Protein 2BP5 (pdb70)

Radius of gyration: 23.44 Å; Cα contacts (8 Å, |Δi|>4): 686; chains: 2; bounding box: 44×75×49 Å

Solvent-accessible surface area: 14351 Å² total; per-residue (Å²): 109,89,60,8,177,134,66,8,156,72,236,134,14,20,0,42,0,6,1,34,0,17,0,18,4,44,10,14,66,164,24,125,73,82,60,23,47,0,47,5,75,0,8,0,50,0,81,0,6,8,34,0,87,1,95,0,2,21,6,53,160,85,23,48,39,73,95,34,97,72,48,128,1,5,122,164,98,154,103,34,15,32,7,33,0,15,52,16,110,15,46,0,1,120,8,99,1,58,68,136,25,62,32,0,1,72,2,56,17,108,42,145,122,45,70,121,74,76,12,45,11,83,0,13,0,77,3,73,18,133,93,100,49,70,0,40,116,1,43,0,70,7,20,5,6,160,32,18,72,17,23,108,45,130,29,174,89,39,87,23,130,57,92,64,112,88,45,2,0,13,0,113,9,163,138,8,18,2,127,112,96,6,85,2,47,4,55,1,60,36,88,128,88,89,129,179,173,174,86,95,86,66,36,5,26,3,68,6,13,0,34,29,5,0,1,16,3,86,3,83,72,0,77,1,89,11,104,183,47,159,22,57,27,161,66,13,43,29,52,6,48,36,17,0,120,17,31,115,3,45,3,106,46,25,80,111,59,105,120,33,33,115,40

Foldseek 3Di:
DVQADFQADDPAWEKEKEKEKAKAFEAELVGDTPFIKIKIWIKMFTRHGGQKKKWWDKCVVVFPWPDKDADPFWDDKVYTIIGRDHHGMDIGMITMHGPPFAPQKDKHKDWDDDPQWKIKIKIKMAGADDQVWKKAWKKKKAAAFLQFPDKDKDWPAFDWDQDNVRRIIIGTHGMDGHGDMTMMIMMTTGDDDDPPDDGPGFWIWMKIKTWAGRSNMDTDDMFIDDPVDDDGRVSYHYYYTYIYIYDTGTYTD/DPDDDPDDDD

Structure (mmCIF, N/CA/C/O backbone):
data_2BP5
#
_entry.id   2BP5
#
_cell.length_a   124.997
_cell.length_b   124.997
_cell.length_c   74.661
_cell.angle_alpha   90.00
_cell.angle_beta   90.00
_cell.angle_gamma   120.00
#
_symmetry.space_group_name_H-M   'P 64'
#
loop_
_entity.id
_entity.type
_entity.pdbx_description
1 polymer 'CLATHRIN COAT ASSEMBLY PROTEIN AP50'
2 polymer 'P2X PURINOCEPTOR 4'
3 water water
#
loop_
_atom_site.group_PDB
_atom_site.id
_atom_site.type_symbol
_atom_site.label_atom_id
_atom_site.label_alt_id
_atom_site.label_comp_id
_atom_site.label_asym_id
_atom_site.label_entity_id
_atom_site.label_seq_id
_atom_site.pdbx_PDB_ins_code
_atom_site.Cartn_x
_atom_site.Cartn_y
_atom_site.Cartn_z
_atom_site.occupancy
_atom_site.B_iso_or_equiv
_atom_site.auth_seq_id
_atom_site.auth_comp_id
_atom_site.auth_asym_id
_atom_site.auth_atom_id
_atom_site.pdbx_PDB_model_num
ATOM 1 N N . ILE A 1 159 ? 48.041 -2.047 -25.422 1.00 96.33 159 ILE M N 1
ATOM 2 C CA . ILE A 1 159 ? 48.835 -1.495 -24.293 1.00 95.84 159 ILE M CA 1
ATOM 3 C C . ILE A 1 159 ? 50.264 -1.281 -24.777 1.00 95.98 159 ILE M C 1
ATOM 4 O O . ILE A 1 159 ? 51.056 -2.215 -24.843 1.00 96.36 159 ILE M O 1
ATOM 9 N N . GLY A 1 160 ? 50.571 -0.048 -25.157 1.00 95.54 160 GLY M N 1
ATOM 10 C CA . GLY A 1 160 ? 51.887 0.295 -25.652 1.00 95.05 160 GLY M CA 1
ATOM 11 C C . GLY A 1 160 ? 52.845 0.646 -24.539 1.00 94.86 160 GLY M C 1
ATOM 12 O O . GLY A 1 160 ? 54.032 0.811 -24.798 1.00 95.47 160 GLY M O 1
ATOM 13 N N . TRP A 1 161 ? 52.338 0.770 -23.306 1.00 94.42 161 TRP M N 1
ATOM 14 C CA . TRP A 1 161 ? 53.172 1.098 -22.122 1.00 93.84 161 TRP M CA 1
ATOM 15 C C . TRP A 1 161 ? 53.728 -0.152 -21.357 1.00 93.93 161 TRP M C 1
ATOM 16 O O . TRP A 1 161 ? 54.585 0.007 -20.499 1.00 94.45 161 TRP M O 1
ATOM 27 N N . ARG A 1 162 ? 53.244 -1.367 -21.660 1.00 93.74 162 ARG M N 1
ATOM 28 C CA . ARG A 1 162 ? 53.692 -2.599 -20.995 1.00 93.58 162 ARG M CA 1
ATOM 29 C C . ARG A 1 162 ? 53.656 -3.803 -21.918 1.00 93.73 162 ARG M C 1
ATOM 30 O O . ARG A 1 162 ? 52.580 -4.204 -22.370 1.00 92.86 162 ARG M O 1
ATOM 38 N N . ARG A 1 163 ? 54.813 -4.438 -22.115 1.00 94.00 163 ARG M N 1
ATOM 39 C CA . ARG A 1 163 ? 54.898 -5.621 -22.981 1.00 93.99 163 ARG M CA 1
ATOM 40 C C . ARG A 1 163 ? 54.247 -6.864 -22.346 1.00 93.52 163 ARG M C 1
ATOM 41 O O . ARG A 1 163 ? 53.597 -6.760 -21.312 1.00 92.76 163 ARG M O 1
ATOM 49 N N . GLU A 1 164 ? 54.398 -8.043 -22.952 1.00 93.52 164 GLU M N 1
ATOM 50 C CA . GLU A 1 164 ? 53.547 -9.182 -22.533 1.00 93.35 164 GLU M CA 1
ATOM 51 C C . GLU A 1 164 ? 54.202 -10.421 -21.840 1.00 91.99 164 GLU M C 1
ATOM 52 O O . GLU A 1 164 ? 53.511 -11.179 -21.143 1.00 90.59 164 GLU M O 1
ATOM 58 N N . GLY A 1 165 ? 55.514 -10.592 -21.958 1.00 91.25 165 GLY M N 1
ATOM 59 C CA . GLY A 1 165 ? 56.178 -11.779 -21.357 1.00 91.38 165 GLY M CA 1
ATOM 60 C C . GLY A 1 165 ? 56.831 -11.671 -19.977 1.00 90.47 165 GLY M C 1
ATOM 61 O O . GLY A 1 165 ? 57.871 -12.292 -19.695 1.00 90.74 165 GLY M O 1
ATOM 62 N N . ILE A 1 166 ? 56.212 -10.904 -19.098 1.00 89.29 166 ILE M N 1
ATOM 63 C CA . ILE A 1 166 ? 56.911 -10.420 -17.934 1.00 87.65 166 ILE M CA 1
ATOM 64 C C . ILE A 1 166 ? 56.640 -11.346 -16.788 1.00 86.42 166 ILE M C 1
ATOM 65 O O . ILE A 1 166 ? 55.469 -11.614 -16.448 1.00 85.23 166 ILE M O 1
ATOM 70 N N . LYS A 1 167 ? 57.738 -11.815 -16.185 1.00 84.93 167 LYS M N 1
ATOM 71 C CA . LYS A 1 167 ? 57.658 -12.781 -15.086 1.00 84.20 167 LYS M CA 1
ATOM 72 C C . LYS A 1 167 ? 58.710 -12.553 -14.008 1.00 82.34 167 LYS M C 1
ATOM 73 O O . LYS A 1 167 ? 59.856 -12.239 -14.313 1.00 81.33 167 LYS M O 1
ATOM 79 N N . TYR A 1 168 ? 58.270 -12.686 -12.749 1.00 81.10 168 TYR M N 1
ATOM 80 C CA . TYR A 1 168 ? 59.080 -12.439 -11.547 1.00 80.44 168 TYR M CA 1
ATOM 81 C C . TYR A 1 168 ? 58.705 -13.489 -10.515 1.00 79.93 168 TYR M C 1
ATOM 82 O O . TYR A 1 168 ? 57.528 -13.721 -10.240 1.00 79.13 168 TYR M O 1
ATOM 91 N N . ARG A 1 169 ? 59.732 -14.074 -9.919 1.00 81.18 169 ARG M N 1
ATOM 92 C CA . ARG A 1 169 ? 59.624 -15.030 -8.798 1.00 80.89 169 ARG M CA 1
ATOM 93 C C . ARG A 1 169 ? 58.954 -14.367 -7.593 1.00 80.11 169 ARG M C 1
ATOM 94 O O . ARG A 1 169 ? 58.124 -14.956 -6.904 1.00 79.65 169 ARG M O 1
ATOM 102 N N . ARG A 1 170 ? 59.344 -13.116 -7.374 1.00 79.26 170 ARG M N 1
ATOM 103 C CA . ARG A 1 170 ? 58.942 -12.298 -6.240 1.00 78.41 170 ARG M CA 1
ATOM 104 C C . ARG A 1 170 ? 58.049 -11.209 -6.818 1.00 77.19 170 ARG M C 1
ATOM 105 O O . ARG A 1 170 ? 58.558 -10.287 -7.478 1.00 77.54 170 ARG M O 1
ATOM 113 N N . ASN A 1 171 ? 56.739 -11.305 -6.629 1.00 75.39 171 ASN M N 1
ATOM 114 C CA . ASN A 1 171 ? 55.870 -10.239 -7.122 1.00 74.68 171 ASN M CA 1
ATOM 115 C C . ASN A 1 171 ? 55.705 -9.199 -6.064 1.00 73.14 171 ASN M C 1
ATOM 116 O O . ASN A 1 171 ? 55.123 -9.418 -5.009 1.00 72.74 171 ASN M O 1
ATOM 121 N N . GLU A 1 172 ? 56.270 -8.040 -6.346 1.00 72.34 172 GLU M N 1
ATOM 122 C CA . GLU A 1 172 ? 56.480 -7.033 -5.314 1.00 70.72 172 GLU M CA 1
ATOM 123 C C . GLU A 1 172 ? 56.202 -5.681 -5.918 1.00 69.97 172 GLU M C 1
ATOM 124 O O . GLU A 1 172 ? 56.563 -5.431 -7.101 1.00 70.14 172 GLU M O 1
ATOM 130 N N . LEU A 1 173 ? 55.570 -4.812 -5.131 1.00 68.52 173 LEU M N 1
ATOM 131 C CA . LEU A 1 173 ? 55.423 -3.409 -5.549 1.00 67.67 173 LEU M CA 1
ATOM 132 C C . LEU A 1 173 ? 55.762 -2.456 -4.444 1.00 65.65 173 LEU M C 1
ATOM 133 O O . LEU A 1 173 ? 55.651 -2.752 -3.229 1.00 64.78 173 LEU M O 1
ATOM 138 N N . PHE A 1 174 ? 56.180 -1.292 -4.897 1.00 64.64 174 PHE M N 1
ATOM 139 C CA . PHE A 1 174 ? 56.543 -0.179 -4.008 1.00 63.79 174 PHE M CA 1
ATOM 140 C C . PHE A 1 174 ? 55.746 1.074 -4.366 1.00 63.14 174 PHE M C 1
ATOM 141 O O . PHE A 1 174 ? 55.659 1.496 -5.540 1.00 62.07 174 PHE M O 1
ATOM 149 N N . LEU A 1 175 ? 55.148 1.659 -3.344 1.00 62.80 175 LEU M N 1
ATOM 150 C CA . LEU A 1 175 ? 54.456 2.933 -3.517 1.00 62.68 175 LEU M CA 1
ATOM 151 C C . LEU A 1 175 ? 55.101 4.027 -2.712 1.00 61.97 175 LEU M C 1
ATOM 152 O O . LEU A 1 175 ? 55.264 3.895 -1.483 1.00 61.61 175 LEU M O 1
ATOM 157 N N . ASP A 1 176 ? 55.390 5.120 -3.407 1.00 61.26 176 ASP M N 1
ATOM 158 C CA . ASP A 1 176 ? 55.826 6.353 -2.771 1.00 61.32 176 ASP M CA 1
ATOM 159 C C . ASP A 1 176 ? 54.764 7.454 -2.872 1.00 60.55 176 ASP M C 1
ATOM 160 O O . ASP A 1 176 ? 54.322 7.779 -3.962 1.00 60.20 176 ASP M O 1
ATOM 165 N N . VAL A 1 177 ? 54.404 8.047 -1.743 1.00 59.92 177 VAL M N 1
ATOM 166 C CA . VAL A 1 177 ? 53.545 9.224 -1.716 1.00 59.49 177 VAL M CA 1
ATOM 167 C C . VAL A 1 177 ? 54.425 10.404 -1.352 1.00 58.57 177 VAL M C 1
ATOM 168 O O . VAL A 1 177 ? 54.953 10.480 -0.260 1.00 57.48 177 VAL M O 1
ATOM 172 N N . LEU A 1 178 ? 54.581 11.314 -2.295 1.00 58.51 178 LEU M N 1
ATOM 173 C CA . LEU A 1 178 ? 55.519 12.394 -2.171 1.00 58.91 178 LEU M CA 1
ATOM 174 C C . LEU A 1 178 ? 54.735 13.679 -2.211 1.00 59.02 178 LEU M C 1
ATOM 175 O O . LEU A 1 178 ? 54.227 14.079 -3.261 1.00 59.28 178 LEU M O 1
ATOM 180 N N . GLU A 1 179 ? 54.675 14.347 -1.077 1.00 58.87 179 GLU M N 1
ATOM 181 C CA . GLU A 1 179 ? 53.932 15.563 -0.961 1.00 59.35 179 GLU M CA 1
ATOM 182 C C . GLU A 1 179 ? 54.856 16.657 -0.565 1.00 58.68 179 GLU M C 1
ATOM 183 O O . GLU A 1 179 ? 55.742 16.486 0.281 1.00 58.12 179 GLU M O 1
ATOM 189 N N . SER A 1 180 ? 54.622 17.805 -1.154 1.00 58.72 180 SER M N 1
ATOM 190 C CA . SER A 1 180 ? 55.292 18.982 -0.697 1.00 59.79 180 SER M CA 1
ATOM 191 C C . SER A 1 180 ? 54.211 19.909 -0.081 1.00 60.06 180 SER M C 1
ATOM 192 O O . SER A 1 180 ? 53.205 20.172 -0.734 1.00 60.34 180 SER M O 1
ATOM 195 N N . VAL A 1 181 ? 54.395 20.378 1.158 1.00 59.41 181 VAL M N 1
ATOM 196 C CA . VAL A 1 181 ? 53.361 21.183 1.817 1.00 59.62 181 VAL M CA 1
ATOM 197 C C . VAL A 1 181 ? 53.752 22.636 1.953 1.00 59.90 181 VAL M C 1
ATOM 198 O O . VAL A 1 181 ? 54.765 22.938 2.557 1.00 60.25 181 VAL M O 1
ATOM 202 N N . ASN A 1 182 ? 52.909 23.527 1.455 1.00 59.89 182 ASN M N 1
ATOM 203 C CA . ASN A 1 182 ? 53.174 24.948 1.442 1.00 60.43 182 ASN M CA 1
ATOM 204 C C . ASN A 1 182 ? 52.288 25.817 2.365 1.00 60.86 182 ASN M C 1
ATOM 205 O O . ASN A 1 182 ? 51.080 25.687 2.381 1.00 60.66 182 ASN M O 1
ATOM 210 N N . LEU A 1 183 ? 52.898 26.753 3.079 1.00 61.64 183 LEU M N 1
ATOM 211 C CA . LEU A 1 183 ? 52.236 27.556 4.087 1.00 62.20 183 LEU M CA 1
ATOM 212 C C . LEU A 1 183 ? 52.725 28.990 4.139 1.00 62.97 183 LEU M C 1
ATOM 213 O O . LEU A 1 183 ? 53.904 29.262 4.109 1.00 62.69 183 LEU M O 1
ATOM 218 N N . LEU A 1 184 ? 51.796 29.916 4.287 1.00 65.09 184 LEU M N 1
ATOM 219 C CA . LEU A 1 184 ? 52.114 31.285 4.620 1.00 66.24 184 LEU M CA 1
ATOM 220 C C . LEU A 1 184 ? 51.302 31.626 5.843 1.00 67.56 184 LEU M C 1
ATOM 221 O O . LEU A 1 184 ? 50.094 31.656 5.784 1.00 66.64 184 LEU M O 1
ATOM 226 N N . MET A 1 185 ? 51.969 31.878 6.953 1.00 70.56 185 MET M N 1
ATOM 227 C CA . MET A 1 185 ? 51.287 32.112 8.206 1.00 72.40 185 MET M CA 1
ATOM 228 C C . MET A 1 185 ? 51.474 33.563 8.687 1.00 74.41 185 MET M C 1
ATOM 229 O O . MET A 1 185 ? 52.571 34.090 8.638 1.00 74.61 185 MET M O 1
ATOM 234 N N . SER A 1 186 ? 50.397 34.202 9.152 1.00 77.16 186 SER M N 1
ATOM 235 C CA . SER A 1 186 ? 50.458 35.559 9.780 1.00 78.52 186 SER M CA 1
ATOM 236 C C . SER A 1 186 ? 51.199 35.519 11.121 1.00 79.77 186 SER M C 1
ATOM 237 O O . SER A 1 186 ? 51.336 34.452 11.754 1.00 78.70 186 SER M O 1
ATOM 240 N N . PRO A 1 187 ? 51.652 36.701 11.580 1.00 81.74 187 PRO M N 1
ATOM 241 C CA . PRO A 1 187 ? 52.409 36.787 12.853 1.00 83.03 187 PRO M CA 1
ATOM 242 C C . PRO A 1 187 ? 51.546 36.286 14.038 1.00 84.76 187 PRO M C 1
ATOM 243 O O . PRO A 1 187 ? 52.028 35.506 14.898 1.00 85.33 187 PRO M O 1
ATOM 247 N N . GLN A 1 188 ? 50.254 36.654 14.000 1.00 85.51 188 GLN M N 1
ATOM 248 C CA . GLN A 1 188 ? 49.269 36.228 15.016 1.00 86.04 188 GLN M CA 1
ATOM 249 C C . GLN A 1 188 ? 48.604 34.868 14.784 1.00 85.08 188 GLN M C 1
ATOM 250 O O . GLN A 1 188 ? 47.416 34.695 15.087 1.00 84.94 188 GLN M O 1
ATOM 256 N N . GLY A 1 189 ? 49.372 33.908 14.256 1.00 84.02 189 GLY M N 1
ATOM 257 C CA . GLY A 1 189 ? 48.865 32.560 13.889 1.00 82.36 189 GLY M CA 1
ATOM 258 C C . GLY A 1 189 ? 47.745 32.296 12.849 1.00 81.07 189 GLY M C 1
ATOM 259 O O . GLY A 1 189 ? 47.344 31.148 12.738 1.00 79.96 189 GLY M O 1
ATOM 260 N N . GLN A 1 190 ? 47.212 33.287 12.100 1.00 79.84 190 GLN M N 1
ATOM 261 C CA . GLN A 1 190 ? 46.220 32.965 11.023 1.00 78.57 190 GLN M CA 1
ATOM 262 C C . GLN A 1 190 ? 46.963 32.358 9.816 1.00 77.21 190 GLN M C 1
ATOM 263 O O . GLN A 1 190 ? 48.036 32.833 9.416 1.00 77.40 190 GLN M O 1
ATOM 269 N N . VAL A 1 191 ? 46.408 31.293 9.256 1.00 74.12 191 VAL M N 1
ATOM 270 C CA . VAL A 1 191 ? 46.955 30.705 8.064 1.00 72.15 191 VAL M CA 1
ATOM 271 C C . VAL A 1 191 ? 46.564 31.605 6.930 1.00 71.00 191 VAL M C 1
ATOM 272 O O . VAL A 1 191 ? 45.432 31.666 6.633 1.00 71.24 191 VAL M O 1
ATOM 276 N N . LEU A 1 192 ? 47.473 32.278 6.252 1.00 70.37 192 LEU M N 1
ATOM 277 C CA . LEU A 1 192 ? 47.076 33.122 5.111 1.00 69.55 192 LEU M CA 1
ATOM 278 C C . LEU A 1 192 ? 46.825 32.356 3.838 1.00 68.63 192 LEU M C 1
ATOM 279 O O . LEU A 1 192 ? 46.066 32.791 2.966 1.00 68.73 192 LEU M O 1
ATOM 284 N N . SER A 1 193 ? 47.494 31.216 3.709 1.00 67.77 193 SER M N 1
ATOM 285 C CA . SER A 1 193 ? 47.536 30.442 2.438 1.00 66.37 193 SER M CA 1
ATOM 286 C C . SER A 1 193 ? 48.172 29.091 2.670 1.00 65.07 193 SER M C 1
ATOM 287 O O . SER A 1 193 ? 49.120 28.989 3.423 1.00 65.51 193 SER M O 1
ATOM 290 N N . ALA A 1 194 ? 47.628 28.038 2.087 1.00 64.05 194 ALA M N 1
ATOM 291 C CA . ALA A 1 194 ? 48.154 26.717 2.365 1.00 63.69 194 ALA M CA 1
ATOM 292 C C . ALA A 1 194 ? 47.717 25.787 1.288 1.00 63.29 194 ALA M C 1
ATOM 293 O O . ALA A 1 194 ? 46.537 25.795 0.868 1.00 63.77 194 ALA M O 1
ATOM 295 N N . HIS A 1 195 ? 48.678 25.037 0.770 1.00 62.98 195 HIS M N 1
ATOM 296 C CA . HIS A 1 195 ? 48.351 23.968 -0.174 1.00 62.81 195 HIS M CA 1
ATOM 297 C C . HIS A 1 195 ? 49.356 22.813 -0.152 1.00 61.98 195 HIS M C 1
ATOM 298 O O . HIS A 1 195 ? 50.470 22.942 0.353 1.00 62.22 195 HIS M O 1
ATOM 305 N N . VAL A 1 196 ? 48.923 21.674 -0.661 1.00 60.81 196 VAL M N 1
ATOM 306 C CA . VAL A 1 196 ? 49.773 20.549 -0.806 1.00 60.85 196 VAL M CA 1
ATOM 307 C C . VAL A 1 196 ? 49.742 20.117 -2.251 1.00 61.16 196 VAL M C 1
ATOM 308 O O . VAL A 1 196 ? 48.646 19.956 -2.834 1.00 60.87 196 VAL M O 1
ATOM 312 N N . SER A 1 197 ? 50.936 19.958 -2.839 1.00 61.50 197 SER M N 1
ATOM 313 C CA . SER A 1 197 ? 51.089 19.199 -4.096 1.00 62.21 197 SER M CA 1
ATOM 314 C C . SER A 1 197 ? 51.681 17.831 -3.841 1.00 62.84 197 SER M C 1
ATOM 315 O O . SER A 1 197 ? 52.646 17.679 -3.101 1.00 62.62 197 SER M O 1
ATOM 318 N N . GLY A 1 198 ? 51.103 16.839 -4.492 1.00 64.07 198 GLY M N 1
ATOM 319 C CA . GLY A 1 198 ? 51.577 15.498 -4.352 1.00 65.59 198 GLY M CA 1
ATOM 320 C C . GLY A 1 198 ? 51.563 14.635 -5.598 1.00 65.61 198 GLY M C 1
ATOM 321 O O . GLY A 1 198 ? 50.897 14.899 -6.553 1.00 65.16 198 GLY M O 1
ATOM 322 N N . ARG A 1 199 ? 52.355 13.584 -5.554 1.00 66.81 199 ARG M N 1
ATOM 323 C CA . ARG A 1 199 ? 52.318 12.545 -6.554 1.00 67.62 199 ARG M CA 1
ATOM 324 C C . ARG A 1 199 ? 52.475 11.228 -5.826 1.00 66.42 199 ARG M C 1
ATOM 325 O O . ARG A 1 199 ? 53.100 11.154 -4.745 1.00 65.03 199 ARG M O 1
ATOM 333 N N . VAL A 1 200 ? 51.835 10.220 -6.418 1.00 66.00 200 VAL M N 1
ATOM 334 C CA . VAL A 1 200 ? 52.098 8.832 -6.118 1.00 65.91 200 VAL M CA 1
ATOM 335 C C . VAL A 1 200 ? 52.973 8.213 -7.180 1.00 65.74 200 VAL M C 1
ATOM 336 O O . VAL A 1 200 ? 52.612 8.202 -8.322 1.00 65.73 200 VAL M O 1
ATOM 340 N N . VAL A 1 201 ? 54.126 7.701 -6.786 1.00 66.53 201 VAL M N 1
ATOM 341 C CA . VAL A 1 201 ? 54.967 6.929 -7.694 1.00 67.10 201 VAL M CA 1
ATOM 342 C C . VAL A 1 201 ? 54.870 5.472 -7.342 1.00 67.22 201 VAL M C 1
ATOM 343 O O . VAL A 1 201 ? 54.755 5.106 -6.198 1.00 67.79 201 VAL M O 1
ATOM 347 N N . MET A 1 202 ? 54.856 4.641 -8.352 1.00 68.43 202 MET M N 1
ATOM 348 C CA . MET A 1 202 ? 54.735 3.220 -8.145 1.00 69.33 202 MET M CA 1
ATOM 349 C C . MET A 1 202 ? 55.899 2.550 -8.814 1.00 69.05 202 MET M C 1
ATOM 350 O O . MET A 1 202 ? 56.282 2.906 -9.946 1.00 68.24 202 MET M O 1
ATOM 355 N N . LYS A 1 203 ? 56.463 1.591 -8.084 1.00 69.29 203 LYS M N 1
ATOM 356 C CA . LYS A 1 203 ? 57.534 0.735 -8.580 1.00 69.56 203 LYS M CA 1
ATOM 357 C C . LYS A 1 203 ? 56.977 -0.655 -8.483 1.00 68.73 203 LYS M C 1
ATOM 358 O O . LYS A 1 203 ? 56.752 -1.116 -7.367 1.00 68.76 203 LYS M O 1
ATOM 364 N N . SER A 1 204 ? 56.700 -1.297 -9.619 1.00 68.66 204 SER M N 1
ATOM 365 C CA . SER A 1 204 ? 56.067 -2.609 -9.605 1.00 69.40 204 SER M CA 1
ATOM 366 C C . SER A 1 204 ? 56.870 -3.618 -10.373 1.00 69.32 204 SER M C 1
ATOM 367 O O . SER A 1 204 ? 57.340 -3.332 -11.491 1.00 68.79 204 SER M O 1
ATOM 370 N N . TYR A 1 205 ? 57.006 -4.799 -9.750 1.00 70.17 205 TYR M N 1
ATOM 371 C CA . TYR A 1 205 ? 57.654 -6.004 -10.344 1.00 70.91 205 TYR M CA 1
ATOM 372 C C . TYR A 1 205 ? 56.645 -7.126 -10.194 1.00 71.79 205 TYR M C 1
ATOM 373 O O . TYR A 1 205 ? 56.658 -7.917 -9.239 1.00 71.06 205 TYR M O 1
ATOM 382 N N . LEU A 1 206 ? 55.707 -7.101 -11.133 1.00 74.29 206 LEU M N 1
ATOM 383 C CA . LEU A 1 206 ? 54.507 -7.924 -11.107 1.00 75.82 206 LEU M CA 1
ATOM 384 C C . LEU A 1 206 ? 54.445 -8.758 -12.359 1.00 77.81 206 LEU M C 1
ATOM 385 O O . LEU A 1 206 ? 54.805 -8.305 -13.480 1.00 77.74 206 LEU M O 1
ATOM 390 N N . SER A 1 207 ? 53.991 -9.995 -12.158 1.00 79.89 207 SER M N 1
ATOM 391 C CA . SER A 1 207 ? 54.024 -10.999 -13.220 1.00 80.59 207 SER M CA 1
ATOM 392 C C . SER A 1 207 ? 52.788 -10.850 -14.072 1.00 81.56 207 SER M C 1
ATOM 393 O O . SER A 1 207 ? 51.694 -10.680 -13.556 1.00 81.04 207 SER M O 1
ATOM 396 N N . GLY A 1 208 ? 53.002 -10.842 -15.382 1.00 83.01 208 GLY M N 1
ATOM 397 C CA . GLY A 1 208 ? 51.911 -10.990 -16.331 1.00 84.17 208 GLY M CA 1
ATOM 398 C C . GLY A 1 208 ? 51.439 -9.677 -16.908 1.00 84.58 208 GLY M C 1
ATOM 399 O O . GLY A 1 208 ? 52.262 -8.934 -17.436 1.00 84.74 208 GLY M O 1
ATOM 400 N N . MET A 1 209 ? 50.115 -9.448 -16.868 1.00 84.86 209 MET M N 1
ATOM 401 C CA . MET A 1 209 ? 49.485 -8.141 -17.179 1.00 85.12 209 MET M CA 1
ATOM 402 C C . MET A 1 209 ? 48.439 -7.950 -16.105 1.00 85.27 209 MET M C 1
ATOM 403 O O . MET A 1 209 ? 47.274 -8.183 -16.335 1.00 85.03 209 MET M O 1
ATOM 408 N N . PRO A 1 210 ? 48.857 -7.538 -14.920 1.00 85.65 210 PRO M N 1
ATOM 409 C CA . PRO A 1 210 ? 47.943 -7.489 -13.807 1.00 86.12 210 PRO M CA 1
ATOM 410 C C . PRO A 1 210 ? 47.034 -6.226 -13.792 1.00 86.84 210 PRO M C 1
ATOM 411 O O . PRO A 1 210 ? 47.409 -5.137 -14.253 1.00 86.19 210 PRO M O 1
ATOM 415 N N . GLU A 1 211 ? 45.846 -6.409 -13.244 1.00 87.47 211 GLU M N 1
ATOM 416 C CA . GLU A 1 211 ? 44.870 -5.376 -13.142 1.00 88.53 211 GLU M CA 1
ATOM 417 C C . GLU A 1 211 ? 44.830 -5.014 -11.681 1.00 87.93 211 GLU M C 1
ATOM 418 O O . GLU A 1 211 ? 44.278 -5.770 -10.870 1.00 86.94 211 GLU M O 1
ATOM 424 N N . CYS A 1 212 ? 45.391 -3.852 -11.344 1.00 88.09 212 CYS M N 1
ATOM 425 C CA . CYS A 1 212 ? 45.327 -3.386 -9.966 1.00 88.31 212 CYS M CA 1
ATOM 426 C C . CYS A 1 212 ? 44.297 -2.330 -9.792 1.00 88.10 212 CYS M C 1
ATOM 427 O O . CYS A 1 212 ? 44.074 -1.519 -10.677 1.00 87.65 212 CYS M O 1
ATOM 430 N N . LYS A 1 213 ? 43.703 -2.352 -8.613 1.00 88.50 213 LYS M N 1
ATOM 431 C CA . LYS A 1 213 ? 42.830 -1.317 -8.152 1.00 89.57 213 LYS M CA 1
ATOM 432 C C . LYS A 1 213 ? 43.507 -0.573 -6.988 1.00 89.20 213 LYS M C 1
ATOM 433 O O . LYS A 1 213 ? 43.672 -1.137 -5.908 1.00 88.92 213 LYS M O 1
ATOM 439 N N . PHE A 1 214 ? 43.872 0.690 -7.207 1.00 88.96 214 PHE M N 1
ATOM 440 C CA . PHE A 1 214 ? 44.342 1.609 -6.130 1.00 89.29 214 PHE M CA 1
ATOM 441 C C . PHE A 1 214 ? 43.203 2.326 -5.348 1.00 89.17 214 PHE M C 1
ATOM 442 O O . PHE A 1 214 ? 42.395 3.062 -5.920 1.00 88.54 214 PHE M O 1
ATOM 450 N N . GLY A 1 215 ? 43.169 2.088 -4.041 1.00 89.89 215 GLY M N 1
ATOM 451 C CA . GLY A 1 215 ? 42.275 2.765 -3.116 1.00 90.84 215 GLY M CA 1
ATOM 452 C C . GLY A 1 215 ? 42.984 3.532 -2.000 1.00 91.54 215 GLY M C 1
ATOM 453 O O . GLY A 1 215 ? 43.930 3.061 -1.388 1.00 91.41 215 GLY M O 1
ATOM 454 N N . MET A 1 216 ? 42.491 4.729 -1.722 1.00 93.23 216 MET M N 1
ATOM 455 C CA . MET A 1 216 ? 43.003 5.600 -0.658 1.00 94.53 216 MET M CA 1
ATOM 456 C C . MET A 1 216 ? 41.811 6.191 0.078 1.00 94.88 216 MET M C 1
ATOM 457 O O . MET A 1 216 ? 40.699 5.910 -0.283 1.00 94.89 216 MET M O 1
ATOM 462 N N . ASN A 1 217 ? 42.019 7.047 1.066 1.00 95.82 217 ASN M N 1
ATOM 463 C CA . ASN A 1 217 ? 40.889 7.629 1.766 1.00 96.67 217 ASN M CA 1
ATOM 464 C C . ASN A 1 217 ? 40.382 8.929 1.137 1.00 97.76 217 ASN M C 1
ATOM 465 O O . ASN A 1 217 ? 40.193 9.900 1.809 1.00 97.99 217 ASN M O 1
ATOM 470 N N . ASP A 1 218 ? 40.141 8.944 -0.164 1.00 100.32 218 ASP M N 1
ATOM 471 C CA . ASP A 1 218 ? 39.528 10.109 -0.813 1.00 101.70 218 ASP M CA 1
ATOM 472 C C . ASP A 1 218 ? 37.998 10.127 -0.643 1.00 103.32 218 ASP M C 1
ATOM 473 O O . ASP A 1 218 ? 37.253 9.862 -1.595 1.00 103.45 218 ASP M O 1
ATOM 478 N N . LYS A 1 219 ? 37.522 10.437 0.563 1.00 104.99 219 LYS M N 1
ATOM 479 C CA . LYS A 1 219 ? 36.068 10.607 0.796 1.00 105.48 219 LYS M CA 1
ATOM 480 C C . LYS A 1 219 ? 35.769 12.107 0.931 1.00 105.58 219 LYS M C 1
ATOM 481 O O . LYS A 1 219 ? 35.447 12.745 -0.061 1.00 105.63 219 LYS M O 1
ATOM 487 N N . SER A 1 240 ? 39.787 10.997 6.057 1.00 106.36 240 SER M N 1
ATOM 488 C CA . SER A 1 240 ? 38.958 10.924 4.843 1.00 106.38 240 SER M CA 1
ATOM 489 C C . SER A 1 240 ? 38.939 12.234 4.005 1.00 106.39 240 SER M C 1
ATOM 490 O O . SER A 1 240 ? 37.984 13.031 4.058 1.00 106.86 240 SER M O 1
ATOM 493 N N . ILE A 1 241 ? 39.961 12.371 3.153 1.00 105.73 241 ILE M N 1
ATOM 494 C CA . ILE A 1 241 ? 40.407 13.666 2.627 1.00 104.65 241 ILE M CA 1
ATOM 495 C C . ILE A 1 241 ? 39.854 14.105 1.233 1.00 104.19 241 ILE M C 1
ATOM 496 O O . ILE A 1 241 ? 39.253 13.319 0.486 1.00 104.42 241 ILE M O 1
ATOM 501 N N . ALA A 1 242 ? 40.055 15.394 0.942 1.00 103.15 242 ALA M N 1
ATOM 502 C CA . ALA A 1 242 ? 39.423 16.105 -0.171 1.00 102.16 242 ALA M CA 1
ATOM 503 C C . ALA A 1 242 ? 40.441 16.539 -1.241 1.00 101.30 242 ALA M C 1
ATOM 504 O O . ALA A 1 242 ? 41.213 17.469 -1.046 1.00 100.87 242 ALA M O 1
ATOM 506 N N . ILE A 1 243 ? 40.404 15.873 -2.384 1.00 100.24 243 ILE M N 1
ATOM 507 C CA . ILE A 1 243 ? 41.279 16.192 -3.490 1.00 99.51 243 ILE M CA 1
ATOM 508 C C . ILE A 1 243 ? 40.647 17.197 -4.459 1.00 99.34 243 ILE M C 1
ATOM 509 O O . ILE A 1 243 ? 39.631 16.873 -5.085 1.00 99.77 243 ILE M O 1
ATOM 514 N N . ASP A 1 244 ? 41.281 18.379 -4.598 1.00 98.92 244 ASP M N 1
ATOM 515 C CA . ASP A 1 244 ? 40.812 19.529 -5.432 1.00 98.56 244 ASP M 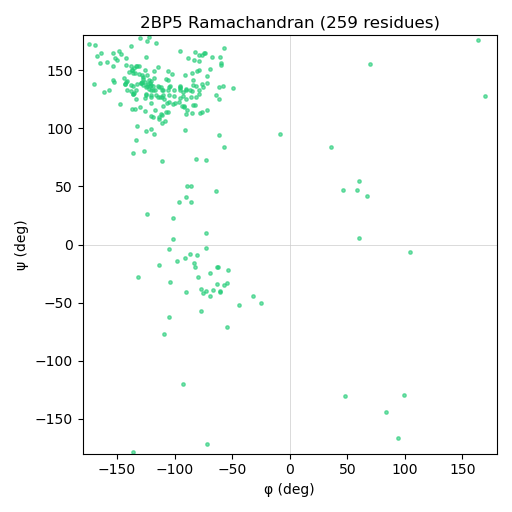CA 1
ATOM 516 C C . ASP A 1 244 ? 41.104 19.444 -6.944 1.00 98.25 244 ASP M C 1
ATOM 517 O O . ASP A 1 244 ? 40.692 20.324 -7.709 1.00 98.18 244 ASP M O 1
ATOM 522 N N . ASP A 1 245 ? 41.895 18.455 -7.345 1.00 97.95 245 ASP M N 1
ATOM 523 C CA . ASP A 1 245 ? 41.994 17.993 -8.741 1.00 97.66 245 ASP M CA 1
ATOM 524 C C . ASP A 1 245 ? 43.274 17.168 -8.858 1.00 97.11 245 ASP M C 1
ATOM 525 O O . ASP A 1 245 ? 44.022 17.065 -7.874 1.00 96.84 245 ASP M O 1
ATOM 530 N N . CYS A 1 246 ? 43.509 16.590 -10.044 1.00 95.90 246 CYS M N 1
ATOM 531 C CA . CYS A 1 246 ? 44.659 15.746 -10.280 1.00 95.01 246 CYS M CA 1
ATOM 532 C C . CYS A 1 246 ? 44.614 15.006 -11.592 1.00 93.43 246 CYS M C 1
ATOM 533 O O . CYS A 1 246 ? 43.700 14.278 -11.833 1.00 93.19 246 CYS M O 1
ATOM 536 N N . THR A 1 247 ? 45.645 15.107 -12.393 1.00 91.89 247 THR M N 1
ATOM 537 C CA . THR A 1 247 ? 45.773 14.220 -13.507 1.00 90.79 247 THR M CA 1
ATOM 538 C C . THR A 1 247 ? 46.302 12.820 -13.070 1.00 90.16 247 THR M C 1
ATOM 539 O O . THR A 1 247 ? 46.925 12.665 -12.012 1.00 89.66 247 THR M O 1
ATOM 543 N N . PHE A 1 248 ? 46.019 11.819 -13.917 1.00 89.30 248 PHE M N 1
ATOM 544 C CA . PHE A 1 248 ? 46.464 10.428 -13.788 1.00 88.69 248 PHE M CA 1
ATOM 545 C C . PHE A 1 248 ? 47.378 9.987 -14.937 1.00 88.77 248 PHE M C 1
ATOM 546 O O . PHE A 1 248 ? 47.576 10.710 -15.888 1.00 88.27 248 PHE M O 1
ATOM 554 N N . HIS A 1 249 ? 47.949 8.782 -14.833 1.00 89.71 249 HIS M N 1
ATOM 555 C CA . HIS A 1 249 ? 48.831 8.206 -15.883 1.00 90.03 249 HIS M CA 1
ATOM 556 C C . HIS A 1 249 ? 47.984 7.552 -16.952 1.00 90.46 249 HIS M C 1
ATOM 557 O O . HIS A 1 249 ? 46.961 6.899 -16.643 1.00 89.57 249 HIS M O 1
ATOM 564 N N . GLN A 1 250 ? 48.416 7.717 -18.201 1.00 91.55 250 GLN M N 1
ATOM 565 C CA . GLN A 1 250 ? 47.734 7.108 -19.346 1.00 92.66 250 GLN M CA 1
ATOM 566 C C . GLN A 1 250 ? 46.922 5.853 -18.999 1.00 93.12 250 GLN M C 1
ATOM 567 O O . GLN A 1 250 ? 45.747 5.743 -19.324 1.00 92.80 250 GLN M O 1
ATOM 573 N N . CYS A 1 251 ? 47.544 4.920 -18.301 1.00 94.35 251 CYS M N 1
ATOM 574 C CA . CYS A 1 251 ? 46.917 3.636 -18.024 1.00 95.40 251 CYS M CA 1
ATOM 575 C C . CYS A 1 251 ? 45.792 3.638 -17.005 1.00 95.95 251 CYS M C 1
ATOM 576 O O . CYS A 1 251 ? 45.368 2.578 -16.584 1.00 96.01 251 CYS M O 1
ATOM 579 N N . VAL A 1 252 ? 45.313 4.793 -16.576 1.00 97.24 252 VAL M N 1
ATOM 580 C CA . VAL A 1 252 ? 44.293 4.778 -15.547 1.00 98.47 252 VAL M CA 1
ATOM 581 C C . VAL A 1 252 ? 42.913 4.802 -16.173 1.00 99.65 252 VAL M C 1
ATOM 582 O O . VAL A 1 252 ? 42.618 5.618 -17.058 1.00 99.37 252 VAL M O 1
ATOM 586 N N . ARG A 1 253 ? 42.084 3.882 -15.681 1.00 101.62 253 ARG M N 1
ATOM 587 C CA . ARG A 1 253 ? 40.681 3.732 -16.091 1.00 102.61 253 ARG M CA 1
ATOM 588 C C . ARG A 1 253 ? 39.761 4.502 -15.163 1.00 104.50 253 ARG M C 1
ATOM 589 O O . ARG A 1 253 ? 39.604 4.193 -13.954 1.00 103.54 253 ARG M O 1
ATOM 597 N N . LEU A 1 254 ? 39.079 5.431 -15.836 1.00 106.88 254 LEU M N 1
ATOM 598 C CA . LEU A 1 254 ? 38.756 6.763 -15.336 1.00 108.74 254 LEU M CA 1
ATOM 599 C C . LEU A 1 254 ? 37.829 6.858 -14.082 1.00 109.87 254 LEU M C 1
ATOM 600 O O . LEU A 1 254 ? 38.067 7.752 -13.240 1.00 110.59 254 LEU M O 1
ATOM 605 N N . SER A 1 255 ? 36.845 5.958 -13.892 1.00 110.63 255 SER M N 1
ATOM 606 C CA . SER A 1 255 ? 36.149 5.912 -12.578 1.00 110.98 255 SER M CA 1
ATOM 607 C C . SER A 1 255 ? 36.233 4.541 -11.909 1.00 111.22 255 SER M C 1
ATOM 608 O O . SER A 1 255 ? 36.236 3.517 -12.588 1.00 111.58 255 SER M O 1
ATOM 611 N N . GLU A 1 260 ? 32.237 4.783 -4.135 1.00 114.63 260 GLU M N 1
ATOM 612 C CA . GLU A 1 260 ? 33.658 5.062 -4.331 1.00 114.15 260 GLU M CA 1
ATOM 613 C C . GLU A 1 260 ? 34.100 4.730 -5.790 1.00 114.02 260 GLU M C 1
ATOM 614 O O . GLU A 1 260 ? 34.415 3.573 -6.093 1.00 114.35 260 GLU M O 1
ATOM 620 N N . ARG A 1 261 ? 34.111 5.758 -6.667 1.00 113.26 261 ARG M N 1
ATOM 621 C CA . ARG A 1 261 ? 34.579 5.676 -8.092 1.00 112.07 261 ARG M CA 1
ATOM 622 C C . ARG A 1 261 ? 36.109 5.337 -8.294 1.00 111.64 261 ARG M C 1
ATOM 623 O O . ARG A 1 261 ? 36.756 5.967 -9.167 1.00 112.12 261 ARG M O 1
ATOM 626 N N . SER A 1 262 ? 36.641 4.322 -7.558 1.00 109.81 262 SER M N 1
ATOM 627 C CA . SER A 1 262 ? 38.119 4.009 -7.438 1.00 107.59 262 SER M CA 1
ATOM 628 C C . SER A 1 262 ? 38.913 3.739 -8.747 1.00 105.76 262 SER M C 1
ATOM 629 O O . SER A 1 262 ? 38.339 3.563 -9.859 1.00 105.46 262 SER M O 1
ATOM 632 N N . ILE A 1 263 ? 40.239 3.709 -8.572 1.00 102.53 263 ILE M N 1
ATOM 633 C CA . ILE A 1 263 ? 41.186 3.882 -9.663 1.00 100.84 263 ILE M CA 1
ATOM 634 C C . ILE A 1 263 ? 41.625 2.507 -10.184 1.00 98.44 263 ILE M C 1
ATOM 635 O O . ILE A 1 263 ? 41.870 1.606 -9.400 1.00 98.20 263 ILE M O 1
ATOM 640 N N . SER A 1 264 ? 41.675 2.341 -11.508 1.00 95.73 264 SER M N 1
ATOM 641 C CA . SER A 1 264 ? 41.963 1.035 -12.130 1.00 94.05 264 SER M CA 1
ATOM 642 C C . SER A 1 264 ? 42.992 1.090 -13.221 1.00 90.50 264 SER M C 1
ATOM 643 O O . SER A 1 264 ? 43.001 1.996 -14.043 1.00 90.16 264 SER M O 1
ATOM 646 N N . PHE A 1 265 ? 43.882 0.118 -13.225 1.00 87.17 265 PHE M N 1
ATOM 647 C CA . PHE A 1 265 ? 44.944 0.151 -14.201 1.00 85.06 265 PHE M CA 1
ATOM 648 C C . PHE A 1 265 ? 45.728 -1.143 -14.321 1.00 83.16 265 PHE M C 1
ATOM 649 O O . PHE A 1 265 ? 45.716 -2.041 -13.452 1.00 82.44 265 PHE M O 1
ATOM 657 N N . ILE A 1 266 ? 46.409 -1.186 -15.443 1.00 81.20 266 ILE M N 1
ATOM 658 C CA . ILE A 1 266 ? 47.459 -2.115 -15.675 1.00 80.48 266 ILE M CA 1
ATOM 659 C C . ILE A 1 266 ? 48.724 -1.282 -15.766 1.00 79.50 266 ILE M C 1
ATOM 660 O O . ILE A 1 266 ? 48.920 -0.540 -16.730 1.00 79.16 266 ILE M O 1
ATOM 665 N N . PRO A 1 267 ? 49.591 -1.403 -14.759 1.00 78.15 267 PRO M N 1
ATOM 666 C CA . PRO A 1 267 ? 50.717 -0.503 -14.640 1.00 77.70 267 PRO M CA 1
ATOM 667 C C . PRO A 1 267 ? 51.816 -0.869 -15.566 1.00 76.79 267 PRO M C 1
ATOM 668 O O . PRO A 1 267 ? 52.034 -2.027 -15.818 1.00 77.12 267 PRO M O 1
ATOM 672 N N . PRO A 1 268 ? 52.576 0.106 -16.001 1.00 75.80 268 PRO M N 1
ATOM 673 C CA . PRO A 1 268 ? 53.856 -0.249 -16.578 1.00 75.31 268 PRO M CA 1
ATOM 674 C C . PRO A 1 268 ? 54.768 -1.003 -15.586 1.00 75.57 268 PRO M C 1
ATOM 675 O O . PRO A 1 268 ? 54.673 -0.869 -14.344 1.00 75.93 268 PRO M O 1
ATOM 679 N N . ASP A 1 269 ? 55.687 -1.770 -16.153 1.00 75.26 269 ASP M N 1
ATOM 680 C CA . ASP A 1 269 ? 56.694 -2.457 -15.377 1.00 74.65 269 ASP M CA 1
ATOM 681 C C . ASP A 1 269 ? 57.670 -1.408 -14.868 1.00 74.15 269 ASP M C 1
ATOM 682 O O . ASP A 1 269 ? 57.945 -0.423 -15.560 1.00 74.52 269 ASP M O 1
ATOM 687 N N . GLY A 1 270 ? 58.187 -1.605 -13.664 1.00 73.60 270 GLY M N 1
ATOM 688 C CA . GLY A 1 270 ? 59.164 -0.678 -13.131 1.00 73.56 270 GLY M CA 1
ATOM 689 C C . GLY A 1 270 ? 58.503 0.524 -12.490 1.00 73.70 270 GLY M C 1
ATOM 690 O O . GLY A 1 270 ? 57.413 0.421 -11.896 1.00 74.45 270 GLY M O 1
ATOM 691 N N . GLU A 1 271 ? 59.144 1.670 -12.637 1.00 73.79 271 GLU M N 1
ATOM 692 C CA . GLU A 1 271 ? 58.788 2.857 -11.900 1.00 73.46 271 GLU M CA 1
ATOM 693 C C . GLU A 1 271 ? 57.970 3.748 -12.793 1.00 73.15 271 GLU M C 1
ATOM 694 O O . GLU A 1 271 ? 58.391 4.040 -13.873 1.00 73.47 271 GLU M O 1
ATOM 700 N N . PHE A 1 272 ? 56.804 4.197 -12.358 1.00 72.85 272 PHE M N 1
ATOM 701 C CA . PHE A 1 272 ? 56.073 5.250 -13.102 1.00 72.05 272 PHE M CA 1
ATOM 702 C C . PHE A 1 272 ? 55.274 6.128 -12.143 1.00 71.91 272 PHE M C 1
ATOM 703 O O . PHE A 1 272 ? 55.050 5.756 -10.980 1.00 71.06 272 PHE M O 1
ATOM 711 N N . GLU A 1 273 ? 54.809 7.265 -12.663 1.00 72.43 273 GLU M N 1
ATOM 712 C CA . GLU A 1 273 ? 53.963 8.176 -11.888 1.00 72.64 273 GLU M CA 1
ATOM 713 C C . GLU A 1 273 ? 52.506 7.813 -12.044 1.00 72.19 273 GLU M C 1
ATOM 714 O O . GLU A 1 273 ? 51.969 7.900 -13.109 1.00 72.98 273 GLU M O 1
ATOM 720 N N . LEU A 1 274 ? 51.860 7.408 -10.972 1.00 72.56 274 LEU M N 1
ATOM 721 C CA . LEU A 1 274 ? 50.471 6.989 -11.039 1.00 72.75 274 LEU M CA 1
ATOM 722 C C . LEU A 1 274 ? 49.565 8.211 -11.122 1.00 73.18 274 LEU M C 1
ATOM 723 O O . LEU A 1 274 ? 48.774 8.322 -12.041 1.00 73.37 274 LEU M O 1
ATOM 728 N N . MET A 1 275 ? 49.661 9.107 -10.142 1.00 73.66 275 MET M N 1
ATOM 729 C CA . MET A 1 275 ? 48.881 10.351 -10.146 1.00 74.04 275 MET M CA 1
ATOM 730 C C . MET A 1 275 ? 49.624 11.520 -9.518 1.00 74.20 275 MET M C 1
ATOM 731 O O . MET A 1 275 ? 50.629 11.391 -8.814 1.00 73.87 275 MET M O 1
ATOM 736 N N . ARG A 1 276 ? 49.087 12.677 -9.824 1.00 74.72 276 ARG M N 1
ATOM 737 C CA . ARG A 1 276 ? 49.611 13.973 -9.411 1.00 74.98 276 ARG M CA 1
ATOM 738 C C . ARG A 1 276 ? 48.404 14.687 -8.799 1.00 73.87 276 ARG M C 1
ATOM 739 O O . ARG A 1 276 ? 47.328 14.578 -9.320 1.00 74.30 276 ARG M O 1
ATOM 747 N N . TYR A 1 277 ? 48.533 15.397 -7.701 1.00 73.12 277 TYR M N 1
ATOM 748 C CA . TYR A 1 277 ? 47.348 16.023 -7.099 1.00 72.24 277 TYR M CA 1
ATOM 749 C C . TYR A 1 277 ? 47.611 17.254 -6.279 1.00 71.71 277 TYR M C 1
ATOM 750 O O . TYR A 1 277 ? 48.728 17.532 -5.871 1.00 71.03 277 TYR M O 1
ATOM 759 N N . ARG A 1 278 ? 46.525 17.967 -6.030 1.00 72.29 278 ARG M N 1
ATOM 760 C CA . ARG A 1 278 ? 46.515 19.153 -5.217 1.00 72.72 278 ARG M CA 1
ATOM 761 C C . ARG A 1 278 ? 45.403 19.119 -4.172 1.00 72.42 278 ARG M C 1
ATOM 762 O O . ARG A 1 278 ? 44.361 18.499 -4.351 1.00 71.36 278 ARG M O 1
ATOM 770 N N . THR A 1 279 ? 45.648 19.844 -3.089 1.00 73.17 279 THR M N 1
ATOM 771 C CA . THR A 1 279 ? 44.845 19.826 -1.864 1.00 72.72 279 THR M CA 1
ATOM 772 C C . THR A 1 279 ? 45.009 21.163 -1.193 1.00 72.42 279 THR M C 1
ATOM 773 O O . THR A 1 279 ? 46.089 21.729 -1.216 1.00 72.52 279 THR M O 1
ATOM 777 N N . THR A 1 280 ? 43.926 21.673 -0.617 1.00 72.80 280 THR M N 1
ATOM 778 C CA . THR A 1 280 ? 43.914 22.947 0.141 1.00 72.22 280 THR M CA 1
ATOM 779 C C . THR A 1 280 ? 43.217 22.800 1.494 1.00 71.55 280 THR M C 1
ATOM 780 O O . THR A 1 280 ? 43.572 23.479 2.436 1.00 72.18 280 THR M O 1
ATOM 784 N N . LYS A 1 281 ? 42.269 21.879 1.609 1.00 71.29 281 LYS M N 1
ATOM 785 C CA . LYS A 1 281 ? 41.426 21.760 2.799 1.00 71.17 281 LYS M CA 1
ATOM 786 C C . LYS A 1 281 ? 42.026 20.833 3.800 1.00 70.32 281 LYS M C 1
ATOM 787 O O . LYS A 1 281 ? 42.446 19.781 3.484 1.00 71.21 281 LYS M O 1
ATOM 790 N N . ASP A 1 282 ? 42.053 21.225 5.030 1.00 70.60 282 ASP M N 1
ATOM 791 C CA . ASP A 1 282 ? 42.303 20.298 6.106 1.00 71.08 282 ASP M CA 1
ATOM 792 C C . ASP A 1 282 ? 43.697 19.716 6.118 1.00 70.42 282 ASP M C 1
ATOM 793 O O . ASP A 1 282 ? 43.906 18.548 6.388 1.00 71.20 282 ASP M O 1
ATOM 798 N N . ILE A 1 283 ? 44.661 20.581 5.860 1.00 68.81 283 ILE M N 1
ATOM 799 C CA . ILE A 1 283 ? 46.040 20.184 5.693 1.00 66.38 283 ILE M CA 1
ATOM 800 C C . ILE A 1 283 ? 46.637 20.088 7.079 1.00 64.96 283 ILE M C 1
ATOM 801 O O . ILE A 1 283 ? 46.366 20.936 7.913 1.00 64.66 283 ILE M O 1
ATOM 806 N N . ILE A 1 284 ? 47.425 19.056 7.335 1.00 63.59 284 ILE M N 1
ATOM 807 C CA . ILE A 1 284 ? 48.159 18.989 8.573 1.00 63.36 284 ILE M CA 1
ATOM 808 C C . ILE A 1 284 ? 49.380 19.818 8.349 1.00 63.65 284 ILE M C 1
ATOM 809 O O . ILE A 1 284 ? 50.155 19.523 7.426 1.00 64.59 284 ILE M O 1
ATOM 814 N N . LEU A 1 285 ? 49.525 20.866 9.165 1.00 62.94 285 LEU M N 1
ATOM 815 C CA . LEU A 1 285 ? 50.686 21.716 9.181 1.00 61.48 285 LEU M CA 1
ATOM 816 C C . LEU A 1 285 ? 51.660 21.128 10.203 1.00 61.05 285 LEU M C 1
ATOM 817 O O . LEU A 1 285 ? 51.504 21.369 11.391 1.00 61.00 285 LEU M O 1
ATOM 822 N N . PRO A 1 286 ? 52.678 20.357 9.742 1.00 60.42 286 PRO M N 1
ATOM 823 C CA . PRO A 1 286 ? 53.500 19.636 10.689 1.00 60.09 286 PRO M CA 1
ATOM 824 C C . PRO A 1 286 ? 54.263 20.474 11.658 1.00 60.24 286 PRO M C 1
ATOM 825 O O . PRO A 1 286 ? 54.718 19.934 12.642 1.00 60.41 286 PRO M O 1
ATOM 829 N N . PHE A 1 287 ? 54.477 21.762 11.391 1.00 60.35 287 PHE M N 1
ATOM 830 C CA . PHE A 1 287 ? 55.262 22.564 12.360 1.00 59.94 287 PHE M CA 1
ATOM 831 C C . PHE A 1 287 ? 54.633 23.877 12.581 1.00 60.69 287 PHE M C 1
ATOM 832 O O . PHE A 1 287 ? 54.075 24.474 11.674 1.00 59.17 287 PHE M O 1
ATOM 840 N N . ARG A 1 288 ? 54.789 24.352 13.791 1.00 63.02 288 ARG M N 1
ATOM 841 C CA . ARG A 1 288 ? 54.287 25.636 14.078 1.00 64.00 288 ARG M CA 1
ATOM 842 C C . ARG A 1 288 ? 55.459 26.434 14.506 1.00 63.13 288 ARG M C 1
ATOM 843 O O . ARG A 1 288 ? 56.225 25.985 15.354 1.00 61.90 288 ARG M O 1
ATOM 851 N N . VAL A 1 289 ? 55.559 27.633 13.949 1.00 62.82 289 VAL M N 1
ATOM 852 C CA . VAL A 1 289 ? 56.664 28.551 14.253 1.00 63.14 289 VAL M CA 1
ATOM 853 C C . VAL A 1 289 ? 56.170 29.795 14.974 1.00 63.27 289 VAL M C 1
ATOM 854 O O . VAL A 1 289 ? 55.233 30.520 14.524 1.00 63.31 289 VAL M O 1
ATOM 858 N N . ILE A 1 290 ? 56.801 30.052 16.095 1.00 63.46 290 ILE M N 1
ATOM 859 C CA . ILE A 1 290 ? 56.352 31.108 16.957 1.00 64.17 290 ILE M CA 1
ATOM 860 C C . ILE A 1 290 ? 57.481 32.058 17.210 1.00 64.70 290 ILE M C 1
ATOM 861 O O . ILE A 1 290 ? 58.317 31.806 18.037 1.00 65.14 290 ILE M O 1
ATOM 866 N N . PRO A 1 291 ? 57.523 33.144 16.484 1.00 66.30 291 PRO M N 1
ATOM 867 C CA . PRO A 1 291 ? 58.614 34.082 16.614 1.00 68.32 291 PRO M CA 1
ATOM 868 C C . PRO A 1 291 ? 58.320 35.145 17.633 1.00 69.56 291 PRO M C 1
ATOM 869 O O . PRO A 1 291 ? 57.205 35.562 17.763 1.00 69.48 291 PRO M O 1
ATOM 873 N N . LEU A 1 292 ? 59.333 35.596 18.344 1.00 72.25 292 LEU M N 1
ATOM 874 C CA . LEU A 1 292 ? 59.214 36.676 19.313 1.00 73.70 292 LEU M CA 1
ATOM 875 C C . LEU A 1 292 ? 60.401 37.650 19.147 1.00 74.78 292 LEU M C 1
ATOM 876 O O . LEU A 1 292 ? 61.551 37.218 19.098 1.00 75.30 292 LEU M O 1
ATOM 881 N N . VAL A 1 293 ? 60.125 38.947 19.043 1.00 76.33 293 VAL M N 1
ATOM 882 C CA . VAL A 1 293 ? 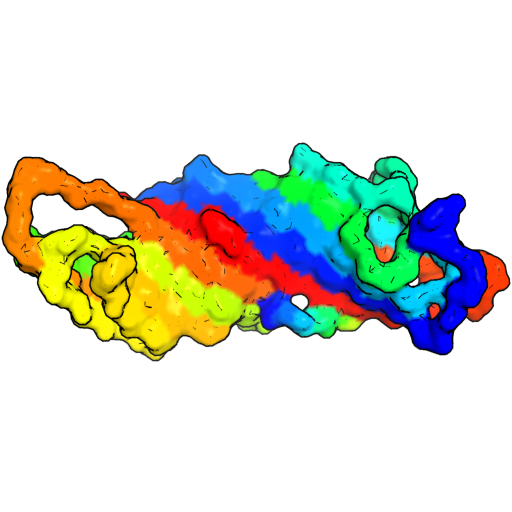61.134 39.940 18.632 1.00 78.01 293 VAL M CA 1
ATOM 883 C C . VAL A 1 293 ? 61.066 41.193 19.516 1.00 79.45 293 VAL M C 1
ATOM 884 O O . VAL A 1 293 ? 60.020 41.797 19.712 1.00 79.61 293 VAL M O 1
ATOM 888 N N . ARG A 1 294 ? 62.212 41.595 20.028 1.00 81.50 294 ARG M N 1
ATOM 889 C CA . ARG A 1 294 ? 62.293 42.703 20.941 1.00 83.18 294 ARG M CA 1
ATOM 890 C C . ARG A 1 294 ? 63.464 43.599 20.546 1.00 84.18 294 ARG M C 1
ATOM 891 O O . ARG A 1 294 ? 64.582 43.134 20.321 1.00 84.38 294 ARG M O 1
ATOM 899 N N . GLU A 1 295 ? 63.181 44.893 20.461 1.00 85.64 295 GLU M N 1
ATOM 900 C CA . GLU A 1 295 ? 64.174 45.909 20.093 1.00 86.43 295 GLU M CA 1
ATOM 901 C C . GLU A 1 295 ? 64.749 46.495 21.359 1.00 86.45 295 GLU M C 1
ATOM 902 O O . GLU A 1 295 ? 64.053 46.771 22.324 1.00 86.53 295 GLU M O 1
ATOM 908 N N . VAL A 1 296 ? 66.048 46.660 21.348 1.00 87.05 296 VAL M N 1
ATOM 909 C CA . VAL A 1 296 ? 66.743 47.216 22.466 1.00 87.48 296 VAL M CA 1
ATOM 910 C C . VA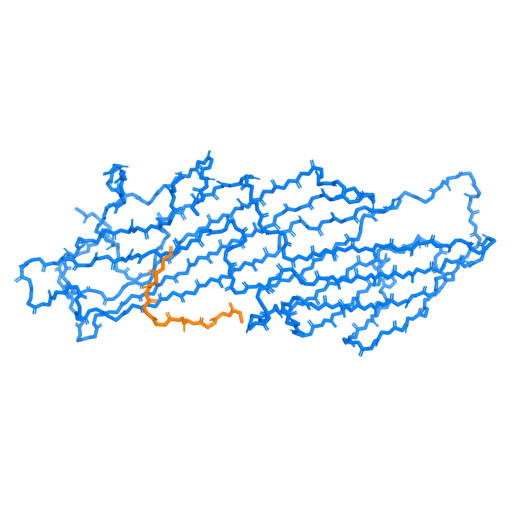L A 1 296 ? 67.445 48.475 21.920 1.00 87.51 296 VAL M C 1
ATOM 911 O O . VAL A 1 296 ? 68.500 48.435 21.240 1.00 86.84 296 VAL M O 1
ATOM 915 N N . GLY A 1 297 ? 66.771 49.592 22.193 1.00 87.56 297 GLY M N 1
ATOM 916 C CA . GLY A 1 297 ? 67.167 50.885 21.710 1.00 87.63 297 GLY M CA 1
ATOM 917 C C . GLY A 1 297 ? 67.457 50.771 20.237 1.00 87.74 297 GLY M C 1
ATOM 918 O O . GLY A 1 297 ? 66.639 50.221 19.483 1.00 87.90 297 GLY M O 1
ATOM 919 N N . ARG A 1 298 ? 68.622 51.281 19.839 1.00 87.39 298 ARG M N 1
ATOM 920 C CA . ARG A 1 298 ? 68.974 51.349 18.441 1.00 87.05 298 ARG M CA 1
ATOM 921 C C . ARG A 1 298 ? 70.016 50.244 18.146 1.00 87.08 298 ARG M C 1
ATOM 922 O O . ARG A 1 298 ? 70.372 50.007 16.994 1.00 87.33 298 ARG M O 1
ATOM 925 N N . THR A 1 299 ? 70.455 49.520 19.173 1.00 86.77 299 THR M N 1
ATOM 926 C CA . THR A 1 299 ? 71.702 48.750 19.069 1.00 86.65 299 THR M CA 1
ATOM 927 C C . THR A 1 299 ? 71.564 47.202 18.887 1.00 86.61 299 THR M C 1
ATOM 928 O O . THR A 1 299 ? 72.427 46.547 18.241 1.00 86.48 299 THR M O 1
ATOM 932 N N . LYS A 1 300 ? 70.509 46.623 19.475 1.00 86.05 300 LYS M N 1
ATOM 933 C CA . LYS A 1 300 ? 70.338 45.168 19.508 1.00 85.50 300 LYS M CA 1
ATOM 934 C C . LYS A 1 300 ? 68.902 44.772 19.147 1.00 84.41 300 LYS M C 1
ATOM 935 O O . LYS A 1 300 ? 67.968 45.497 19.453 1.00 84.26 300 LYS M O 1
ATOM 941 N N . LEU A 1 301 ? 68.739 43.620 18.502 1.00 83.03 301 LEU M N 1
ATOM 942 C CA . LEU A 1 301 ? 67.456 42.906 18.502 1.00 81.90 301 LEU M CA 1
ATOM 943 C C . LEU A 1 301 ? 67.584 41.647 19.331 1.00 80.67 301 LEU M C 1
ATOM 944 O O . LEU A 1 301 ? 68.484 40.869 19.114 1.00 80.24 301 LEU M O 1
ATOM 949 N N . GLU A 1 302 ? 66.676 41.449 20.265 1.00 79.82 302 GLU M N 1
ATOM 950 C CA . GLU A 1 302 ? 66.519 40.168 20.955 1.00 79.00 302 GLU M CA 1
ATOM 951 C C . GLU A 1 302 ? 65.495 39.283 20.228 1.00 78.06 302 GLU M C 1
ATOM 952 O O . GLU A 1 302 ? 64.346 39.681 20.151 1.00 78.76 302 GLU M O 1
ATOM 958 N N . VAL A 1 303 ? 65.870 38.097 19.727 1.00 75.76 303 VAL M N 1
ATOM 959 C CA . VAL A 1 303 ? 64.919 37.251 19.038 1.00 73.79 303 VAL M CA 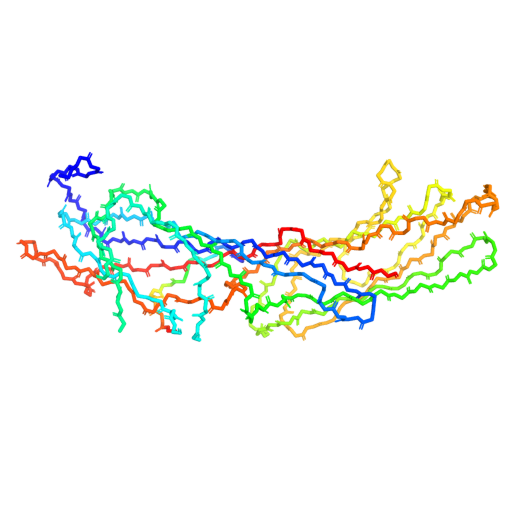1
ATOM 960 C C . VAL A 1 303 ? 64.816 35.910 19.688 1.00 72.36 303 VAL M C 1
ATOM 961 O O . VAL A 1 303 ? 65.826 35.302 20.013 1.00 72.55 303 VAL M O 1
ATOM 965 N N . LYS A 1 304 ? 63.590 35.443 19.897 1.00 71.10 304 LYS M N 1
ATOM 966 C CA . LYS A 1 304 ? 63.365 34.049 20.300 1.00 69.90 304 LYS M CA 1
ATOM 967 C C . LYS A 1 304 ? 62.446 33.383 19.294 1.00 67.32 304 LYS M C 1
ATOM 968 O O . LYS A 1 304 ? 61.473 33.950 18.837 1.00 65.67 304 LYS M O 1
ATOM 974 N N . VAL A 1 305 ? 62.767 32.157 18.944 1.00 65.78 305 VAL M N 1
ATOM 975 C CA . VAL A 1 305 ? 61.961 31.437 17.979 1.00 65.21 305 VAL M CA 1
ATOM 976 C C . VAL A 1 305 ? 61.693 30.052 18.491 1.00 63.72 305 VAL M C 1
ATOM 977 O O . VAL A 1 305 ? 62.615 29.317 18.830 1.00 63.75 305 VAL M O 1
ATOM 981 N N . VAL A 1 306 ? 60.421 29.697 18.552 1.00 63.13 306 VAL M N 1
ATOM 982 C CA . VAL A 1 306 ? 60.013 28.397 19.103 1.00 63.10 306 VAL M CA 1
ATOM 983 C C . VAL A 1 306 ? 59.413 27.575 17.987 1.00 62.21 306 VAL M C 1
ATOM 984 O O . VAL A 1 306 ? 58.634 28.099 17.210 1.00 61.78 306 VAL M O 1
ATOM 988 N N . ILE A 1 307 ? 59.769 26.301 17.902 1.00 61.80 307 ILE M N 1
ATOM 989 C CA . ILE A 1 307 ? 59.089 25.446 16.954 1.00 62.75 307 ILE M CA 1
ATOM 990 C C . ILE A 1 307 ? 58.361 24.303 17.676 1.00 63.15 307 ILE M C 1
ATOM 991 O O . ILE A 1 307 ? 58.846 23.773 18.669 1.00 62.98 307 ILE M O 1
ATOM 996 N N . LYS A 1 308 ? 57.190 23.939 17.176 1.00 63.69 308 LYS M N 1
ATOM 997 C CA . LYS A 1 308 ? 56.395 22.892 17.775 1.00 64.35 308 LYS M CA 1
ATOM 998 C C . LYS A 1 308 ? 56.077 21.867 16.710 1.00 63.56 308 LYS M C 1
ATOM 999 O O . LYS A 1 308 ? 55.509 22.214 15.666 1.00 62.79 308 LYS M O 1
ATOM 1005 N N . SER A 1 309 ? 56.392 20.614 16.974 1.00 63.55 309 SER M N 1
ATOM 1006 C CA . SER A 1 309 ? 56.002 19.567 16.057 1.00 64.69 309 SER M CA 1
ATOM 1007 C C . SER A 1 309 ? 54.593 19.072 16.333 1.00 65.75 309 SER M C 1
ATOM 1008 O O . SER A 1 309 ? 54.259 18.611 17.411 1.00 66.86 309 SER M O 1
ATOM 1011 N N . ASN A 1 310 ? 53.777 19.079 15.313 1.00 67.17 310 ASN M N 1
ATOM 1012 C CA . ASN A 1 310 ? 52.365 18.789 15.442 1.00 67.81 310 ASN M CA 1
ATOM 1013 C C . ASN A 1 310 ? 51.995 17.445 14.786 1.00 67.55 310 ASN M C 1
ATOM 1014 O O . ASN A 1 310 ? 51.376 17.414 13.712 1.00 66.29 310 ASN M O 1
ATOM 1019 N N . PHE A 1 311 ? 52.396 16.332 15.397 1.00 68.19 311 PHE M N 1
ATOM 1020 C CA . PHE A 1 311 ? 52.089 15.011 14.796 1.00 69.58 311 PHE M CA 1
ATOM 1021 C C . PHE A 1 311 ? 52.385 13.880 15.775 1.00 70.64 311 PHE M C 1
ATOM 1022 O O . PHE A 1 311 ? 52.945 14.142 16.814 1.00 70.78 311 PHE M O 1
ATOM 1030 N N . LYS A 1 312 ? 52.010 12.631 15.468 1.00 72.67 312 LYS M N 1
ATOM 1031 C CA . LYS A 1 312 ? 52.201 11.507 16.439 1.00 73.85 312 LYS M CA 1
ATOM 1032 C C . LYS A 1 312 ? 53.621 11.495 16.990 1.00 73.86 312 LYS M C 1
ATOM 1033 O O . LYS A 1 312 ? 54.592 11.611 16.241 1.00 74.39 312 LYS M O 1
ATOM 1039 N N . PRO A 1 313 ? 53.755 11.333 18.309 1.00 73.92 313 PRO M N 1
ATOM 1040 C CA . PRO A 1 313 ? 55.051 11.154 18.993 1.00 73.54 313 PRO M CA 1
ATOM 1041 C C . PRO A 1 313 ? 55.946 10.049 18.476 1.00 73.61 313 PRO M C 1
ATOM 1042 O O . PRO A 1 313 ? 57.148 10.064 18.775 1.00 74.32 313 PRO M O 1
ATOM 1046 N N . SER A 1 314 ? 55.378 9.060 17.791 1.00 73.78 314 SER M N 1
ATOM 1047 C CA . SER A 1 314 ? 56.157 7.893 17.313 1.00 73.97 314 SER M CA 1
ATOM 1048 C C . SER A 1 314 ? 56.873 8.218 16.013 1.00 74.47 314 SER M C 1
ATOM 1049 O O . SER A 1 314 ? 57.840 7.516 15.632 1.00 75.57 314 SER M O 1
ATOM 1052 N N . LEU A 1 315 ? 56.387 9.266 15.332 1.00 73.80 315 LEU M N 1
ATOM 1053 C CA . LEU A 1 315 ? 56.991 9.766 14.100 1.00 72.61 315 LEU M CA 1
ATOM 1054 C C . LEU A 1 315 ? 58.055 10.831 14.378 1.00 71.71 315 LEU M C 1
ATOM 1055 O O . LEU A 1 315 ? 57.843 11.730 15.171 1.00 71.68 315 LEU M O 1
ATOM 1060 N N . LEU A 1 316 ? 59.201 10.673 13.731 1.00 71.16 316 LEU M N 1
ATOM 1061 C CA . LEU A 1 316 ? 60.261 11.693 13.619 1.00 70.81 316 LEU M CA 1
ATOM 1062 C C . LEU A 1 316 ? 60.254 12.437 12.285 1.00 69.95 316 LEU M C 1
ATOM 1063 O O . LEU A 1 316 ? 60.189 11.839 11.186 1.00 69.57 316 LEU M O 1
ATOM 1068 N N . ALA A 1 317 ? 60.349 13.755 12.412 1.00 69.38 317 ALA M N 1
ATOM 1069 C CA . ALA A 1 317 ? 60.663 14.633 11.313 1.00 68.51 317 ALA M CA 1
ATOM 1070 C C . ALA A 1 317 ? 62.126 14.615 11.257 1.00 67.81 317 ALA M C 1
ATOM 1071 O O . ALA A 1 317 ? 62.785 14.511 12.283 1.00 67.34 317 ALA M O 1
ATOM 1073 N N . GLN A 1 318 ? 62.656 14.745 10.061 1.00 67.72 318 GLN M N 1
ATOM 1074 C CA . GLN A 1 318 ? 64.073 15.026 9.952 1.00 67.72 318 GLN M CA 1
ATOM 1075 C C . GLN A 1 318 ? 64.459 16.058 8.901 1.00 66.02 318 GLN M C 1
ATOM 1076 O O . GLN A 1 318 ? 63.637 16.530 8.142 1.00 65.35 318 GLN M O 1
ATOM 1082 N N . LYS A 1 319 ? 65.724 16.447 8.951 1.00 65.33 319 LYS M N 1
ATOM 1083 C CA . LYS A 1 319 ? 66.279 17.504 8.149 1.00 65.42 319 LYS M CA 1
ATOM 1084 C C . LYS A 1 319 ? 65.606 18.860 8.374 1.00 64.91 319 LYS M C 1
ATOM 1085 O O . LYS A 1 319 ? 65.166 19.500 7.416 1.00 64.15 319 LYS M O 1
ATOM 1091 N N . ILE A 1 320 ? 65.559 19.309 9.622 1.00 64.10 320 ILE M N 1
ATOM 1092 C CA . ILE A 1 320 ? 64.844 20.506 9.915 1.00 63.73 320 ILE M CA 1
ATOM 1093 C C . ILE A 1 320 ? 65.801 21.682 9.854 1.00 63.81 320 ILE M C 1
ATOM 1094 O O . ILE A 1 320 ? 66.861 21.655 10.463 1.00 63.29 320 ILE M O 1
ATOM 1099 N N . GLU A 1 321 ? 65.421 22.695 9.081 1.00 64.15 321 GLU M N 1
ATOM 1100 C CA . GLU A 1 321 ? 66.063 24.004 9.103 1.00 65.09 321 GLU M CA 1
ATOM 1101 C C . GLU A 1 321 ? 65.076 25.078 9.437 1.00 62.63 321 GLU M C 1
ATOM 1102 O O . GLU A 1 321 ? 64.002 25.145 8.868 1.00 62.41 321 GLU M O 1
ATOM 1108 N N . VAL A 1 322 ? 65.473 25.983 10.289 1.00 60.72 322 VAL M N 1
ATOM 1109 C CA . VAL A 1 322 ? 64.720 27.181 10.457 1.00 59.56 322 VAL M CA 1
ATOM 1110 C C . VAL A 1 322 ? 65.636 28.239 10.037 1.00 58.23 322 VAL M C 1
ATOM 1111 O O . VAL A 1 322 ? 66.777 28.289 10.415 1.00 57.76 322 VAL M O 1
ATOM 1115 N N . ARG A 1 323 ? 65.119 29.105 9.234 1.00 58.42 323 ARG M N 1
ATOM 1116 C CA . ARG A 1 323 ? 65.907 30.120 8.676 1.00 59.84 323 ARG M CA 1
ATOM 1117 C C . ARG A 1 323 ? 65.403 31.497 9.135 1.00 59.30 323 ARG M C 1
ATOM 1118 O O . ARG A 1 323 ? 64.274 31.894 8.846 1.00 56.89 323 ARG M O 1
ATOM 1126 N N . ILE A 1 324 ? 66.231 32.218 9.882 1.00 60.66 324 ILE M N 1
ATOM 1127 C CA . ILE A 1 324 ? 65.804 33.511 10.441 1.00 62.20 324 ILE M CA 1
ATOM 1128 C C . ILE A 1 324 ? 66.504 34.697 9.829 1.00 62.84 324 ILE M C 1
ATOM 1129 O O . ILE A 1 324 ? 67.687 34.881 10.026 1.00 63.02 324 ILE M O 1
ATOM 1134 N N . PRO A 1 325 ? 65.772 35.502 9.072 1.00 64.52 325 PRO M N 1
ATOM 1135 C CA . PRO A 1 325 ? 66.443 36.618 8.374 1.00 65.10 325 PRO M CA 1
ATOM 1136 C C . PRO A 1 325 ? 66.846 37.700 9.347 1.00 65.49 325 PRO M C 1
ATOM 1137 O O . PRO A 1 325 ? 66.077 38.017 10.248 1.00 65.62 325 PRO M O 1
ATOM 1141 N N . THR A 1 326 ? 68.045 38.244 9.154 1.00 66.29 326 THR M N 1
ATOM 1142 C CA . THR A 1 326 ? 68.571 39.335 9.968 1.00 67.04 326 THR M CA 1
ATOM 1143 C C . THR A 1 326 ? 68.729 40.568 9.104 1.00 67.87 326 THR M C 1
ATOM 1144 O O . THR A 1 326 ? 69.036 40.408 7.914 1.00 67.83 326 THR M O 1
ATOM 1148 N N . PRO A 1 327 ? 68.649 41.787 9.697 1.00 69.07 327 PRO M N 1
ATOM 1149 C CA . PRO A 1 327 ? 68.659 43.043 8.943 1.00 69.48 327 PRO M CA 1
ATOM 1150 C C . PRO A 1 327 ? 70.003 43.281 8.338 1.00 70.65 327 PRO M C 1
ATOM 1151 O O . PRO A 1 327 ? 71.011 42.845 8.883 1.00 71.20 327 PRO M O 1
ATOM 1155 N N . LEU A 1 328 ? 70.009 43.985 7.215 1.00 72.51 328 LEU M N 1
ATOM 1156 C CA . LEU A 1 328 ? 71.235 44.308 6.460 1.00 73.58 328 LEU M CA 1
ATOM 1157 C C . LEU A 1 328 ? 72.349 45.010 7.247 1.00 73.51 328 LEU M C 1
ATOM 1158 O O . LEU A 1 328 ? 73.521 44.790 6.945 1.00 72.59 328 LEU M O 1
ATOM 1163 N N . ASN A 1 329 ? 71.955 45.844 8.221 1.00 73.58 329 ASN M N 1
ATOM 1164 C CA . ASN A 1 329 ? 72.891 46.509 9.167 1.00 75.03 329 ASN M CA 1
ATOM 1165 C C . ASN A 1 329 ? 73.264 45.670 10.436 1.00 76.13 329 ASN M C 1
ATOM 1166 O O . ASN A 1 329 ? 73.184 46.156 11.578 1.00 77.38 329 ASN M O 1
ATOM 1171 N N . THR A 1 330 ? 73.677 44.418 10.242 1.00 76.32 330 THR M N 1
ATOM 1172 C CA . THR A 1 330 ? 73.923 43.505 11.341 1.00 75.81 330 THR M CA 1
ATOM 1173 C C . THR A 1 330 ? 75.432 43.376 11.471 1.00 76.09 330 THR M C 1
ATOM 1174 O O . THR A 1 330 ? 76.096 42.836 10.556 1.00 75.37 330 THR M O 1
ATOM 1178 N N . SER A 1 331 ? 75.964 43.867 12.599 1.00 75.84 331 SER M N 1
ATOM 1179 C CA . SER A 1 331 ? 77.397 43.768 12.869 1.00 75.62 331 SER M CA 1
ATOM 1180 C C . SER A 1 331 ? 77.761 42.332 13.222 1.00 75.11 331 SER M C 1
ATOM 1181 O O . SER A 1 331 ? 78.792 41.840 12.824 1.00 75.43 331 SER M O 1
ATOM 1184 N N . GLY A 1 332 ? 76.910 41.679 13.998 1.00 74.73 332 GLY M N 1
ATOM 1185 C CA . GLY A 1 332 ? 77.121 40.282 14.389 1.00 74.06 332 GLY M CA 1
ATOM 1186 C C . GLY A 1 332 ? 75.933 39.711 15.168 1.00 73.50 332 GLY M C 1
ATOM 1187 O O . GLY A 1 332 ? 74.986 40.425 15.565 1.00 72.19 332 GLY M O 1
ATOM 1188 N N . VAL A 1 333 ? 76.020 38.405 15.413 1.00 73.39 333 VAL M N 1
ATOM 1189 C CA . VAL A 1 333 ? 74.945 37.643 16.028 1.00 73.16 333 VAL M CA 1
ATOM 1190 C C . VAL A 1 333 ? 75.448 36.653 17.085 1.00 72.63 333 VAL M C 1
ATOM 1191 O O . VAL A 1 333 ? 76.389 35.900 16.811 1.00 72.51 333 VAL M O 1
ATOM 1195 N N . GLN A 1 334 ? 74.822 36.621 18.270 1.00 71.96 334 GLN M N 1
ATOM 1196 C CA . GLN A 1 334 ? 75.048 35.496 19.204 1.00 71.11 334 GLN M CA 1
ATOM 1197 C C . GLN A 1 334 ? 73.828 34.604 19.183 1.00 70.62 334 GLN M C 1
ATOM 1198 O O . GLN A 1 334 ? 72.713 35.132 19.294 1.00 69.21 334 GLN M O 1
ATOM 1204 N N . VAL A 1 335 ? 74.000 33.282 19.069 1.00 70.02 335 VAL M N 1
ATOM 1205 C CA . VAL A 1 335 ? 72.859 32.416 19.343 1.00 70.38 335 VAL M CA 1
ATOM 1206 C C . VAL A 1 335 ? 73.048 31.353 20.385 1.00 69.89 335 VAL M C 1
ATOM 1207 O O . VAL A 1 335 ? 74.100 30.762 20.504 1.00 69.49 335 VAL M O 1
ATOM 1211 N N . ILE A 1 336 ? 71.977 31.079 21.107 1.00 70.22 336 ILE M N 1
ATOM 1212 C CA . ILE A 1 336 ? 71.902 29.867 21.877 1.00 70.79 336 ILE M CA 1
ATOM 1213 C C . ILE A 1 336 ? 70.764 28.974 21.455 1.00 70.30 336 ILE M C 1
ATOM 1214 O O . ILE A 1 336 ? 69.646 29.431 21.282 1.00 69.89 336 ILE M O 1
ATOM 1219 N N . CYS A 1 337 ? 71.065 27.681 21.360 1.00 70.80 337 CYS M N 1
ATOM 1220 C CA . CYS A 1 337 ? 70.043 26.632 21.264 1.00 71.04 337 CYS M CA 1
ATOM 1221 C C . CYS A 1 337 ? 70.468 25.270 21.814 1.00 70.71 337 CYS M C 1
ATOM 1222 O O . CYS A 1 337 ? 71.559 24.792 21.590 1.00 70.92 337 CYS M O 1
ATOM 1225 N N . MET A 1 338 ? 69.550 24.622 22.500 1.00 71.54 338 MET M N 1
ATOM 1226 C CA . MET A 1 338 ? 69.827 23.336 23.146 1.00 71.59 338 MET M CA 1
ATOM 1227 C C . MET A 1 338 ? 69.840 22.217 22.109 1.00 71.52 338 MET M C 1
ATOM 1228 O O . MET A 1 338 ? 70.648 21.321 22.218 1.00 72.13 338 MET M O 1
ATOM 1233 N N . LYS A 1 339 ? 68.950 22.263 21.120 1.00 70.98 339 LYS M N 1
ATOM 1234 C CA . LYS A 1 339 ? 68.911 21.243 20.101 1.00 70.88 339 LYS M CA 1
ATOM 1235 C C . LYS A 1 339 ? 69.494 21.836 18.867 1.00 70.37 339 LYS M C 1
ATOM 1236 O O . LYS A 1 339 ? 69.154 22.960 18.531 1.00 70.99 339 LYS M O 1
ATOM 1242 N N . GLY A 1 340 ? 70.354 21.091 18.187 1.00 69.73 340 GLY M N 1
ATOM 1243 C CA . GLY A 1 340 ? 70.744 21.403 16.828 1.00 69.63 340 GLY M CA 1
ATOM 1244 C C . GLY A 1 340 ? 71.996 22.210 16.775 1.00 69.74 340 GLY M C 1
ATOM 1245 O O . GLY A 1 340 ? 72.683 22.284 17.733 1.00 70.03 340 GLY M O 1
ATOM 1246 N N . LYS A 1 341 ? 72.312 22.782 15.623 1.00 70.52 341 LYS M N 1
ATOM 1247 C CA . LYS A 1 341 ? 73.416 23.730 15.456 1.00 70.37 341 LYS M CA 1
ATOM 1248 C C . LYS A 1 341 ? 72.850 24.935 14.703 1.00 70.71 341 LYS M C 1
ATOM 1249 O O . LYS A 1 341 ? 71.944 24.774 13.897 1.00 70.40 341 LYS M O 1
ATOM 1252 N N . ALA A 1 342 ? 73.341 26.133 14.988 1.00 71.55 342 ALA M N 1
ATOM 1253 C CA . ALA A 1 342 ? 72.883 27.341 14.319 1.00 72.77 342 ALA M CA 1
ATOM 1254 C C . ALA A 1 342 ? 74.065 28.189 13.955 1.00 73.59 342 ALA M C 1
ATOM 1255 O O . ALA A 1 342 ? 74.932 28.364 14.741 1.00 73.94 342 ALA M O 1
ATOM 1257 N N . LYS A 1 343 ? 74.093 28.740 12.761 1.00 75.57 343 LYS M N 1
ATOM 1258 C CA . LYS A 1 343 ? 75.142 29.673 12.366 1.00 77.10 343 LYS M CA 1
ATOM 1259 C C . LYS A 1 343 ? 74.514 30.919 11.826 1.00 77.08 343 LYS M C 1
ATOM 1260 O O . LYS A 1 343 ? 73.477 30.858 11.167 1.00 76.30 343 LYS M O 1
ATOM 1266 N N . TYR A 1 344 ? 75.172 32.051 12.080 1.00 77.97 344 TYR M N 1
ATOM 1267 C CA . TYR A 1 344 ? 74.905 33.269 11.342 1.00 78.15 344 TYR M CA 1
ATOM 1268 C C . TYR A 1 344 ? 75.610 33.165 10.013 1.00 78.29 344 TYR M C 1
ATOM 1269 O O . TYR A 1 344 ? 76.768 32.817 9.949 1.00 77.78 344 TYR M O 1
ATOM 1278 N N . LYS A 1 345 ? 74.891 33.425 8.940 1.00 78.99 345 LYS M N 1
ATOM 1279 C CA . LYS A 1 345 ? 75.475 33.410 7.611 1.00 79.31 345 LYS M CA 1
ATOM 1280 C C . LYS A 1 345 ? 75.357 34.781 6.997 1.00 79.05 345 LYS M C 1
ATOM 1281 O O . LYS A 1 345 ? 74.347 35.136 6.434 1.00 78.06 345 LYS M O 1
ATOM 1287 N N . ALA A 1 346 ? 76.418 35.558 7.132 1.00 80.19 346 ALA M N 1
ATOM 1288 C CA . ALA A 1 346 ? 76.377 36.990 6.816 1.00 80.78 346 ALA M CA 1
ATOM 1289 C C . ALA A 1 346 ? 76.163 37.252 5.334 1.00 81.30 346 ALA M C 1
ATOM 1290 O O . ALA A 1 346 ? 75.413 38.147 4.944 1.00 81.59 346 ALA M O 1
ATOM 1292 N N . SER A 1 347 ? 76.800 36.447 4.499 1.00 81.99 347 SER M N 1
ATOM 1293 C CA . SER A 1 347 ? 76.606 36.604 3.077 1.00 82.12 347 SER M CA 1
ATOM 1294 C C . SER A 1 347 ? 75.104 36.488 2.730 1.00 82.02 347 SER M C 1
ATOM 1295 O O . SER A 1 347 ? 74.667 37.193 1.864 1.00 83.07 347 SER M O 1
ATOM 1298 N N . GLU A 1 348 ? 74.319 35.647 3.408 1.00 81.59 348 GLU M N 1
ATOM 1299 C CA . GLU A 1 348 ? 72.864 35.522 3.134 1.00 81.20 348 GLU M CA 1
ATOM 1300 C C . GLU A 1 348 ? 71.932 36.271 4.140 1.00 79.87 348 GLU M C 1
ATOM 1301 O O . GLU A 1 348 ? 70.704 36.163 4.064 1.00 79.50 348 GLU M O 1
ATOM 1307 N N . ASN A 1 349 ? 72.486 37.022 5.081 1.00 78.33 349 ASN M N 1
ATOM 1308 C CA . ASN A 1 349 ? 71.646 37.694 6.117 1.00 77.74 349 ASN M CA 1
ATOM 1309 C C . ASN A 1 349 ? 70.571 36.861 6.777 1.00 74.77 349 ASN M C 1
ATOM 1310 O O . ASN A 1 349 ? 69.425 37.295 6.938 1.00 74.16 349 ASN M O 1
ATOM 1315 N N . ALA A 1 350 ? 70.980 35.668 7.182 1.00 71.94 350 ALA M N 1
ATOM 1316 C CA . ALA A 1 350 ? 70.104 34.757 7.877 1.00 69.64 350 ALA M CA 1
ATOM 1317 C C . ALA A 1 350 ? 70.860 33.984 8.930 1.00 67.24 350 ALA M C 1
ATOM 1318 O O . ALA A 1 350 ? 72.017 33.617 8.743 1.00 65.71 350 ALA M O 1
ATOM 1320 N N . ILE A 1 351 ? 70.185 33.745 10.046 1.00 65.18 351 ILE M N 1
ATOM 1321 C CA . ILE A 1 351 ? 70.575 32.668 10.965 1.00 63.46 351 ILE M CA 1
ATOM 1322 C C . ILE A 1 351 ? 69.921 31.383 10.500 1.00 62.27 351 ILE M C 1
ATOM 1323 O O . ILE A 1 351 ? 68.744 31.344 10.180 1.00 61.52 351 ILE M O 1
ATOM 1328 N N . VAL A 1 352 ? 70.707 30.330 10.439 1.00 62.15 352 VAL M N 1
ATOM 1329 C CA . VAL A 1 352 ? 70.229 29.031 10.001 1.00 62.04 352 VAL M CA 1
ATOM 1330 C C . VAL A 1 352 ? 70.441 28.062 11.093 1.00 61.92 352 VAL M C 1
ATOM 1331 O O . VAL A 1 352 ? 71.559 27.928 11.566 1.00 61.42 352 VAL M O 1
ATOM 1335 N N . TRP A 1 353 ? 69.366 27.369 11.460 1.00 62.22 353 TRP M N 1
ATOM 1336 C CA . TRP A 1 353 ? 69.366 26.417 12.580 1.00 62.15 353 TRP M CA 1
ATOM 1337 C C . TRP A 1 353 ? 68.982 25.105 11.992 1.00 61.83 353 TRP M C 1
ATOM 1338 O O . TRP A 1 353 ? 68.051 25.030 11.224 1.00 61.17 353 TRP M O 1
ATOM 1349 N N . LYS A 1 354 ? 69.771 24.080 12.274 1.00 62.54 354 LYS M N 1
ATOM 1350 C CA . LYS A 1 354 ? 69.505 22.752 11.743 1.00 62.87 354 LYS M CA 1
ATOM 1351 C C . LYS A 1 354 ? 69.436 21.751 12.866 1.00 63.04 354 LYS M C 1
ATOM 1352 O O . LYS A 1 354 ? 70.250 21.804 13.792 1.00 63.28 354 LYS M O 1
ATOM 1358 N N . ILE A 1 355 ? 68.483 20.833 12.732 1.00 63.12 355 ILE M N 1
ATOM 1359 C CA . ILE A 1 355 ? 68.197 19.786 13.686 1.00 63.58 355 ILE M CA 1
ATOM 1360 C C . ILE A 1 355 ? 68.054 18.500 12.894 1.00 63.16 355 ILE M C 1
ATOM 1361 O O . ILE A 1 355 ? 67.361 18.458 11.856 1.00 61.98 355 ILE M O 1
ATOM 1366 N N . LYS A 1 356 ? 68.695 17.441 13.357 1.00 64.27 356 LYS M N 1
ATOM 1367 C CA . LYS A 1 356 ? 68.782 16.226 12.530 1.00 65.32 356 LYS M CA 1
ATOM 1368 C C . LYS A 1 356 ? 67.463 15.543 12.555 1.00 66.17 356 LYS M C 1
ATOM 1369 O O . LYS A 1 356 ? 67.020 15.055 11.546 1.00 65.97 356 LYS M O 1
ATOM 1375 N N . ARG A 1 357 ? 66.849 15.491 13.723 1.00 67.34 357 ARG M N 1
ATOM 1376 C CA . ARG A 1 357 ? 65.590 14.806 13.857 1.00 69.42 357 ARG M CA 1
ATOM 1377 C C . ARG A 1 357 ? 64.792 15.381 14.983 1.00 67.64 357 ARG M C 1
ATOM 1378 O O . ARG A 1 357 ? 65.357 15.908 15.915 1.00 66.85 357 ARG M O 1
ATOM 1386 N N . MET A 1 358 ? 63.476 15.269 14.904 1.00 67.56 358 MET M N 1
ATOM 1387 C CA . MET A 1 358 ? 62.637 15.708 16.003 1.00 67.82 358 MET M CA 1
ATOM 1388 C C . MET A 1 358 ? 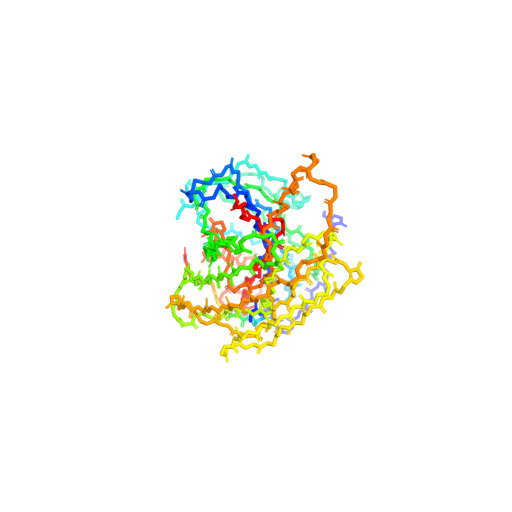61.269 15.021 16.009 1.00 68.35 358 MET M C 1
ATOM 1389 O O . MET A 1 358 ? 60.586 14.945 14.986 1.00 68.46 358 MET M O 1
ATOM 1394 N N . ALA A 1 359 ? 60.869 14.541 17.191 1.00 68.80 359 ALA M N 1
ATOM 1395 C CA . ALA A 1 359 ? 59.656 13.744 17.337 1.00 68.41 359 ALA M CA 1
ATOM 1396 C C . ALA A 1 359 ? 58.410 14.597 17.463 1.00 68.49 359 ALA M C 1
ATOM 1397 O O . ALA A 1 359 ? 58.468 15.778 17.853 1.00 67.42 359 ALA M O 1
ATOM 1399 N N . GLY A 1 360 ? 57.278 13.973 17.152 1.00 68.70 360 GLY M N 1
ATOM 1400 C CA . GLY A 1 360 ? 56.001 14.663 17.172 1.00 69.30 360 GLY M CA 1
ATOM 1401 C C . GLY A 1 360 ? 55.652 15.220 18.521 1.00 69.05 360 GLY M C 1
ATOM 1402 O O . GLY A 1 360 ? 56.090 14.719 19.504 1.00 69.21 360 GLY M O 1
ATOM 1403 N N . MET A 1 361 ? 54.839 16.255 18.578 1.00 70.27 361 MET M N 1
ATOM 1404 C CA . MET A 1 361 ? 54.416 16.804 19.891 1.00 71.50 361 MET M CA 1
ATOM 1405 C C . MET A 1 361 ? 55.608 17.280 20.793 1.00 72.08 361 MET M C 1
ATOM 1406 O O . MET A 1 361 ? 55.662 16.984 21.966 1.00 72.08 361 MET M O 1
ATOM 1411 N N . LYS A 1 362 ? 56.546 18.042 20.239 1.00 72.31 362 LYS M N 1
ATOM 1412 C CA . LYS A 1 362 ? 57.626 18.588 21.023 1.00 71.77 362 LYS M CA 1
ATOM 1413 C C . LYS A 1 362 ? 57.783 20.073 20.779 1.00 70.77 362 LYS M C 1
ATOM 1414 O O . LYS A 1 362 ? 57.026 20.667 20.036 1.00 70.72 362 LYS M O 1
ATOM 1420 N N . GLU A 1 363 ? 58.713 20.663 21.491 1.00 70.02 363 GLU M N 1
ATOM 1421 C CA . GLU A 1 363 ? 59.028 22.043 21.380 1.00 71.35 363 GLU M CA 1
ATOM 1422 C C . GLU A 1 363 ? 60.529 22.239 21.411 1.00 69.94 363 GLU M C 1
ATOM 1423 O O . GLU A 1 363 ? 61.225 21.635 22.213 1.00 69.49 363 GLU M O 1
ATOM 1429 N N . SER A 1 364 ? 61.033 23.105 20.552 1.00 69.49 364 SER M N 1
ATOM 1430 C CA . SER A 1 364 ? 62.411 23.501 20.663 1.00 69.31 364 SER M CA 1
ATOM 1431 C C . SER A 1 364 ? 62.491 24.984 20.435 1.00 69.37 364 SER M C 1
ATOM 1432 O O . SER A 1 364 ? 61.575 25.592 19.796 1.00 69.10 364 SER M O 1
ATOM 1435 N N . GLN A 1 365 ? 63.533 25.587 21.017 1.00 68.98 365 GLN M N 1
ATOM 1436 C CA . GLN A 1 365 ? 63.750 27.014 20.831 1.00 69.40 365 GLN M CA 1
ATOM 1437 C C . GLN A 1 365 ? 65.177 27.440 20.696 1.00 67.45 365 GLN M C 1
ATOM 1438 O O . GLN A 1 365 ? 66.107 26.790 21.168 1.00 66.09 365 GLN M O 1
ATOM 1444 N N . ILE A 1 366 ? 65.286 28.572 20.006 1.00 66.75 366 ILE M N 1
ATOM 1445 C CA . ILE A 1 366 ? 66.540 29.239 19.706 1.00 65.95 366 ILE M CA 1
ATOM 1446 C C . ILE A 1 366 ? 66.393 30.677 20.153 1.00 65.07 366 ILE M C 1
ATOM 1447 O O . ILE A 1 366 ? 65.328 31.265 20.004 1.00 64.35 366 ILE M O 1
ATOM 1452 N N . SER A 1 367 ? 67.423 31.217 20.789 1.00 65.18 367 SER M N 1
ATOM 1453 C CA . SER A 1 367 ? 67.478 32.663 21.015 1.00 65.74 367 SER M CA 1
ATOM 1454 C C . SER A 1 367 ? 68.675 33.242 20.324 1.00 65.08 367 SER M C 1
ATOM 1455 O O . SER A 1 367 ? 69.674 32.563 20.128 1.00 64.10 367 SER M O 1
ATOM 1458 N N . ALA A 1 368 ? 68.537 34.481 19.899 1.00 65.87 368 ALA M N 1
ATOM 1459 C CA . ALA A 1 368 ? 69.615 35.187 19.208 1.00 67.38 368 ALA M CA 1
ATOM 1460 C C . ALA A 1 368 ? 69.630 36.624 19.636 1.00 67.87 368 ALA M C 1
ATOM 1461 O O . ALA A 1 368 ? 68.586 37.197 19.827 1.00 68.17 368 ALA M O 1
ATOM 1463 N N . GLU A 1 369 ? 70.823 37.173 19.832 1.00 70.13 369 GLU M N 1
ATOM 1464 C CA . GLU A 1 369 ? 71.029 38.614 20.022 1.00 71.00 369 GLU M CA 1
ATOM 1465 C C . GLU A 1 369 ? 71.719 39.097 18.784 1.00 71.30 369 GLU M C 1
ATOM 1466 O O . GLU A 1 369 ? 72.806 38.621 18.440 1.00 70.53 369 GLU M O 1
ATOM 1472 N N . ILE A 1 370 ? 71.038 40.009 18.109 1.00 72.73 370 ILE M N 1
ATOM 1473 C CA . ILE A 1 370 ? 71.471 40.552 16.853 1.00 74.07 370 ILE M CA 1
ATOM 1474 C C . ILE A 1 370 ? 71.937 41.940 17.106 1.00 75.97 370 ILE M C 1
ATOM 1475 O O . ILE A 1 370 ? 71.189 42.796 17.605 1.00 74.98 370 ILE M O 1
ATOM 1480 N N . GLU A 1 371 ? 73.197 42.151 16.754 1.00 79.16 371 GLU M N 1
ATOM 1481 C CA . GLU A 1 371 ? 73.886 43.402 17.052 1.00 82.17 371 GLU M CA 1
ATOM 1482 C C . GLU A 1 371 ? 73.868 44.242 15.788 1.00 81.85 371 GLU M C 1
ATOM 1483 O O . GLU A 1 371 ? 74.336 43.811 14.712 1.00 81.24 371 GLU M O 1
ATOM 1489 N N . LEU A 1 372 ? 73.287 45.427 15.943 1.00 82.57 372 LEU M N 1
ATOM 1490 C CA . LEU A 1 372 ? 73.042 46.361 14.840 1.00 83.45 372 LEU M CA 1
ATOM 1491 C C . LEU A 1 372 ? 74.125 47.440 14.660 1.00 84.05 372 LEU M C 1
ATOM 1492 O O . LEU A 1 372 ? 74.550 48.081 15.623 1.00 84.36 372 LEU M O 1
ATOM 1497 N N . LEU A 1 373 ? 74.534 47.669 13.420 1.00 85.17 373 LEU M N 1
ATOM 1498 C CA . LEU A 1 373 ? 75.249 48.900 13.044 1.00 86.30 373 LEU M CA 1
ATOM 1499 C C . LEU A 1 373 ? 74.276 50.050 12.983 1.00 87.77 373 LEU M C 1
ATOM 1500 O O . LEU A 1 373 ? 73.077 49.835 12.934 1.00 87.12 373 LEU M O 1
ATOM 1505 N N . PRO A 1 374 ? 74.784 51.296 12.964 1.00 90.61 374 PRO M N 1
ATOM 1506 C CA . PRO A 1 374 ? 73.842 52.414 12.766 1.00 91.58 374 PRO M CA 1
ATOM 1507 C C . PRO A 1 374 ? 73.450 52.485 11.305 1.00 94.42 374 PRO M C 1
ATOM 1508 O O . PRO A 1 374 ? 74.107 51.894 10.425 1.00 93.93 374 PRO M O 1
ATOM 1512 N N . THR A 1 375 ? 72.368 53.195 11.062 1.00 97.63 375 THR M N 1
ATOM 1513 C CA . THR A 1 375 ? 71.633 52.963 9.859 1.00 100.68 375 THR M CA 1
ATOM 1514 C C . THR A 1 375 ? 70.787 54.140 9.516 1.00 103.73 375 THR M C 1
ATOM 1515 O O . THR A 1 375 ? 70.390 54.931 10.401 1.00 103.23 375 THR M O 1
ATOM 1519 N N . ASN A 1 376 ? 70.457 54.223 8.231 1.00 107.39 376 ASN M N 1
ATOM 1520 C CA . ASN A 1 376 ? 69.578 55.269 7.813 1.00 110.78 376 ASN M CA 1
ATOM 1521 C C . ASN A 1 376 ? 68.196 55.203 8.481 1.00 112.25 376 ASN M C 1
ATOM 1522 O O . ASN A 1 376 ? 67.270 54.505 8.029 1.00 112.59 376 ASN M O 1
ATOM 1527 N N . ASP A 1 377 ? 68.105 55.964 9.568 1.00 114.43 377 ASP M N 1
ATOM 1528 C CA . ASP A 1 377 ? 66.901 56.136 10.402 1.00 115.48 377 ASP M CA 1
ATOM 1529 C C . ASP A 1 377 ? 65.521 56.056 9.659 1.00 116.30 377 ASP M C 1
ATOM 1530 O O . ASP A 1 377 ? 64.555 55.431 10.151 1.00 116.15 377 ASP M O 1
ATOM 1535 N N . LYS A 1 378 ? 65.460 56.726 8.496 1.00 116.95 378 LYS M N 1
ATOM 1536 C CA . LYS A 1 378 ? 64.256 56.828 7.646 1.00 117.02 378 LYS M CA 1
ATOM 1537 C C . LYS A 1 378 ? 63.660 55.464 7.277 1.00 117.14 378 LYS M C 1
ATOM 1538 O O . LYS A 1 378 ? 62.615 55.102 7.833 1.00 117.28 378 LYS M O 1
ATOM 1544 N N . LYS A 1 379 ? 64.341 54.697 6.415 1.00 117.04 379 LYS M N 1
ATOM 1545 C CA . LYS A 1 379 ? 63.852 53.346 5.988 1.00 116.63 379 LYS M CA 1
ATOM 1546 C C . LYS A 1 379 ? 63.732 52.355 7.191 1.00 116.39 379 LYS M C 1
ATOM 1547 O O . LYS A 1 379 ? 64.714 52.166 7.935 1.00 116.44 379 LYS M O 1
ATOM 1553 N N . LYS A 1 380 ? 62.536 51.754 7.377 1.00 115.49 380 LYS M N 1
ATOM 1554 C CA . LYS A 1 380 ? 62.280 50.722 8.439 1.00 114.00 380 LYS M CA 1
ATOM 1555 C C . LYS A 1 380 ? 62.775 49.361 7.892 1.00 112.97 380 LYS M C 1
ATOM 1556 O O . LYS A 1 380 ? 63.022 49.241 6.662 1.00 113.12 380 LYS M O 1
ATOM 1562 N N . TRP A 1 381 ? 62.923 48.351 8.771 1.00 110.90 381 TRP M N 1
ATOM 1563 C CA . TRP A 1 381 ? 63.351 46.996 8.324 1.00 109.25 381 TRP M CA 1
ATOM 1564 C C . TRP A 1 381 ? 62.160 46.235 7.672 1.00 107.79 381 TRP M C 1
ATOM 1565 O O . TRP A 1 381 ? 61.175 45.906 8.370 1.00 108.07 381 TRP M O 1
ATOM 1576 N N . ALA A 1 382 ? 62.278 45.986 6.342 1.00 105.32 382 ALA M N 1
ATOM 1577 C CA . ALA A 1 382 ? 61.324 45.188 5.530 1.00 102.84 382 ALA M CA 1
ATOM 1578 C C . ALA A 1 382 ? 61.428 43.669 5.827 1.00 100.71 382 ALA M C 1
ATOM 1579 O O . ALA A 1 382 ? 61.897 42.920 4.936 1.00 100.84 382 ALA M O 1
ATOM 1581 N N . ARG A 1 383 ? 60.925 43.263 7.032 1.00 97.31 383 ARG M N 1
ATOM 1582 C CA . ARG A 1 383 ? 61.118 41.926 7.751 1.00 94.52 383 ARG M CA 1
ATOM 1583 C C . ARG A 1 383 ? 60.734 40.590 7.088 1.00 91.00 383 ARG M C 1
ATOM 1584 O O . ARG A 1 383 ? 59.669 40.061 7.452 1.00 90.65 383 ARG M O 1
ATOM 1592 N N . PRO A 1 384 ? 61.612 39.974 6.244 1.00 86.71 384 PRO M N 1
ATOM 1593 C CA . PRO A 1 384 ? 61.134 38.782 5.496 1.00 84.26 384 PRO M CA 1
ATOM 1594 C C . PRO A 1 384 ? 60.708 37.660 6.480 1.00 81.40 384 PRO M C 1
ATOM 1595 O O . PRO A 1 384 ? 61.084 37.711 7.670 1.00 81.38 384 PRO M O 1
ATOM 1599 N N . PRO A 1 385 ? 59.901 36.675 6.031 1.00 77.11 385 PRO M N 1
ATOM 1600 C CA . PRO A 1 385 ? 59.450 35.712 7.022 1.00 75.00 385 PRO M CA 1
ATOM 1601 C C . PRO A 1 385 ? 60.532 34.740 7.452 1.00 70.12 385 PRO M C 1
ATOM 1602 O O . PRO A 1 385 ? 61.572 34.603 6.793 1.00 68.73 385 PRO M O 1
ATOM 1606 N N . ILE A 1 386 ? 60.249 34.082 8.566 1.00 66.19 386 ILE M N 1
ATOM 1607 C CA . ILE A 1 386 ? 61.008 32.937 9.016 1.00 63.78 386 ILE M CA 1
ATOM 1608 C C . ILE A 1 386 ? 60.523 31.781 8.193 1.00 62.99 386 ILE M C 1
ATOM 1609 O O . ILE A 1 386 ? 59.331 31.609 8.024 1.00 63.46 386 ILE M O 1
ATOM 1614 N N . SER A 1 387 ? 61.421 30.994 7.646 1.00 62.01 387 SER M N 1
ATOM 1615 C CA . SER A 1 387 ? 60.999 29.856 6.831 1.00 61.96 387 SER M CA 1
ATOM 1616 C C . SER A 1 387 ? 61.591 28.555 7.319 1.00 60.15 387 SER M C 1
ATOM 1617 O O . SER A 1 387 ? 62.558 28.558 8.038 1.00 59.26 387 SER M O 1
ATOM 1620 N N . MET A 1 388 ? 60.999 27.446 6.911 1.00 59.32 388 MET M N 1
ATOM 1621 C CA . MET A 1 388 ? 61.420 26.172 7.430 1.00 59.26 388 MET M CA 1
ATOM 1622 C C . MET A 1 388 ? 61.623 25.167 6.361 1.00 58.65 388 MET M C 1
ATOM 1623 O O . MET A 1 388 ? 61.044 25.275 5.291 1.00 58.61 388 MET M O 1
ATOM 1628 N N . ASN A 1 389 ? 62.498 24.201 6.645 1.00 58.86 389 ASN M N 1
ATOM 1629 C CA . ASN A 1 389 ? 62.604 22.984 5.843 1.00 58.49 389 ASN M CA 1
ATOM 1630 C C . ASN A 1 389 ? 62.511 21.813 6.758 1.00 57.04 389 ASN M C 1
ATOM 1631 O O . ASN A 1 389 ? 62.978 21.852 7.905 1.00 55.08 389 ASN M O 1
ATOM 1636 N N . PHE A 1 390 ? 61.838 20.798 6.251 1.00 56.62 390 PHE M N 1
ATOM 1637 C CA . PHE A 1 390 ? 61.706 19.579 6.982 1.00 58.61 390 PHE M CA 1
ATOM 1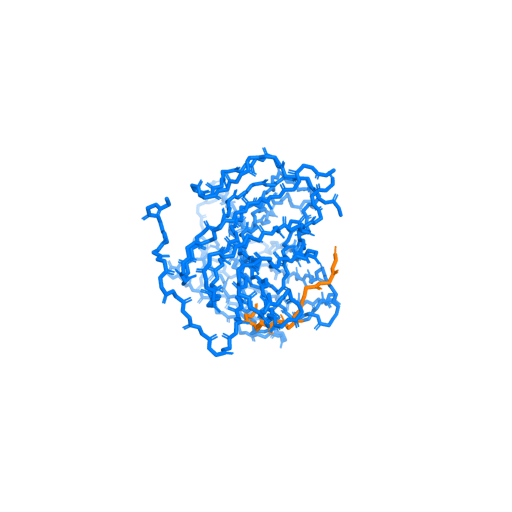638 C C . PHE A 1 390 ? 61.252 18.473 6.040 1.00 59.27 390 PHE M C 1
ATOM 1639 O O . PHE A 1 390 ? 60.762 18.727 4.956 1.00 58.77 390 PHE M O 1
ATOM 1647 N N . GLU A 1 391 ? 61.388 17.248 6.518 1.00 61.02 391 GLU M N 1
ATOM 1648 C CA . GLU A 1 391 ? 60.831 16.056 5.903 1.00 62.49 391 GLU M CA 1
ATOM 1649 C C . GLU A 1 391 ? 60.051 15.315 6.975 1.00 61.48 391 GLU M C 1
ATOM 1650 O O . GLU A 1 391 ? 60.517 15.222 8.112 1.00 61.59 391 GLU M O 1
ATOM 1656 N N . VAL A 1 392 ? 58.892 14.762 6.636 1.00 61.36 392 VAL M N 1
ATOM 1657 C CA . VAL A 1 392 ? 58.117 13.958 7.597 1.00 61.26 392 VAL M CA 1
ATOM 1658 C C . VAL A 1 392 ? 57.612 12.705 6.960 1.00 60.82 392 VAL M C 1
ATOM 1659 O O . VAL A 1 392 ? 57.349 12.676 5.773 1.00 61.21 392 VAL M O 1
ATOM 1663 N N . PRO A 1 393 ? 57.428 11.658 7.752 1.00 61.43 393 PRO M N 1
ATOM 1664 C CA . PRO A 1 393 ? 57.024 10.399 7.171 1.00 61.31 393 PRO M CA 1
ATOM 1665 C C . PRO A 1 393 ? 55.515 10.213 7.075 1.00 61.76 393 PRO M C 1
ATOM 1666 O O . PRO A 1 393 ? 55.054 9.117 7.297 1.00 62.93 393 PRO M O 1
ATOM 1670 N N . PHE A 1 394 ? 54.767 11.243 6.704 1.00 61.45 394 PHE M N 1
ATOM 1671 C CA . PHE A 1 394 ? 53.362 11.100 6.421 1.00 61.53 394 PHE M CA 1
ATOM 1672 C C . PHE A 1 394 ? 52.934 12.131 5.375 1.00 62.12 394 PHE M C 1
ATOM 1673 O O . PHE A 1 394 ? 53.616 13.136 5.156 1.00 62.04 394 PHE M O 1
ATOM 1681 N N . ALA A 1 395 ? 51.831 11.866 4.701 1.00 62.46 395 ALA M N 1
ATOM 1682 C CA . ALA A 1 395 ? 51.242 12.844 3.821 1.00 63.30 395 ALA M CA 1
ATOM 1683 C C . ALA A 1 395 ? 50.612 13.966 4.634 1.00 64.58 395 ALA M C 1
ATOM 1684 O O . ALA A 1 395 ? 49.678 13.731 5.412 1.00 66.59 395 ALA M O 1
ATOM 1686 N N . PRO A 1 396 ? 51.127 15.192 4.510 1.00 65.22 396 PRO M N 1
ATOM 1687 C CA . PRO A 1 396 ? 50.457 16.302 5.190 1.00 65.17 396 PRO M CA 1
ATOM 1688 C C . PRO A 1 396 ? 49.017 16.594 4.722 1.00 65.78 396 PRO M C 1
ATOM 1689 O O . PRO A 1 396 ? 48.291 17.283 5.433 1.00 65.74 396 PRO M O 1
ATOM 1693 N N . SER A 1 397 ? 48.634 16.128 3.529 1.00 66.15 397 SER M N 1
ATOM 1694 C CA . SER A 1 397 ? 47.258 16.243 3.053 1.00 66.68 397 SER M CA 1
ATOM 1695 C C . SER A 1 397 ? 46.303 15.344 3.840 1.00 67.31 397 SER M C 1
ATOM 1696 O O . SER A 1 397 ? 45.134 15.632 3.925 1.00 67.13 397 SER M O 1
ATOM 1699 N N . GLY A 1 398 ? 46.823 14.274 4.440 1.00 69.06 398 GLY M N 1
ATOM 1700 C CA . GLY A 1 398 ? 46.047 13.345 5.261 1.00 69.20 398 GLY M CA 1
ATOM 1701 C C . GLY A 1 398 ? 45.805 12.083 4.457 1.00 70.51 398 GLY M C 1
ATOM 1702 O O . GLY A 1 398 ? 45.307 11.074 4.958 1.00 71.14 398 GLY M O 1
ATOM 1703 N N . LEU A 1 399 ? 46.205 12.121 3.202 1.00 71.64 399 LEU M N 1
ATOM 1704 C CA . LEU A 1 399 ? 46.071 10.986 2.341 1.00 72.12 399 LEU M CA 1
ATOM 1705 C C . LEU A 1 399 ? 46.794 9.774 2.880 1.00 71.68 399 LEU M C 1
ATOM 1706 O O . LEU A 1 399 ? 47.871 9.840 3.429 1.00 69.69 399 LEU M O 1
ATOM 1711 N N . LYS A 1 400 ? 46.101 8.654 2.776 1.00 74.08 400 LYS M N 1
ATOM 1712 C CA . LYS A 1 400 ? 46.644 7.316 3.109 1.00 75.41 400 LYS M CA 1
ATOM 1713 C C . LYS A 1 400 ? 46.216 6.317 2.055 1.00 77.06 400 LYS M C 1
ATOM 1714 O O . LYS A 1 400 ? 45.171 6.465 1.424 1.00 77.69 400 LYS M O 1
ATOM 1720 N N . VAL A 1 401 ? 47.053 5.315 1.861 1.00 78.38 401 VAL M N 1
ATOM 1721 C CA . VAL A 1 401 ? 46.763 4.258 0.939 1.00 79.54 401 VAL M CA 1
ATOM 1722 C C . VAL A 1 401 ? 46.023 3.186 1.742 1.00 80.12 401 VAL M C 1
ATOM 1723 O O . VAL A 1 401 ? 46.481 2.725 2.793 1.00 79.86 401 VAL M O 1
ATOM 1727 N N . ARG A 1 402 ? 44.842 2.825 1.255 1.00 81.45 402 ARG M N 1
ATOM 1728 C CA . ARG A 1 402 ? 44.005 1.824 1.934 1.00 82.09 402 ARG M CA 1
ATOM 1729 C C . ARG A 1 402 ? 44.301 0.395 1.435 1.00 81.61 402 ARG M C 1
ATOM 1730 O O . ARG A 1 402 ? 44.370 -0.561 2.215 1.00 81.25 402 ARG M O 1
ATOM 1738 N N . TYR A 1 403 ? 44.483 0.270 0.132 1.00 81.01 403 TYR M N 1
ATOM 1739 C CA . TYR A 1 403 ? 44.777 -1.010 -0.479 1.00 81.23 403 TYR M CA 1
ATOM 1740 C C . TYR A 1 403 ? 45.287 -0.766 -1.891 1.00 81.07 403 TYR M C 1
ATOM 1741 O O . TYR A 1 403 ? 44.980 0.247 -2.511 1.00 80.24 403 TYR M O 1
ATOM 1750 N N . LEU A 1 404 ? 46.045 -1.722 -2.396 1.00 81.80 404 LEU M N 1
ATOM 1751 C CA . LEU A 1 404 ? 46.328 -1.813 -3.818 1.00 82.58 404 LEU M CA 1
ATOM 1752 C C . LEU A 1 404 ? 46.175 -3.300 -4.104 1.00 83.27 404 LEU M C 1
ATOM 1753 O O . LEU A 1 404 ? 46.869 -4.149 -3.512 1.00 82.63 404 LEU M O 1
ATOM 1758 N N . LYS A 1 405 ? 45.188 -3.603 -4.951 1.00 84.50 405 LYS M N 1
ATOM 1759 C CA . LYS A 1 405 ? 44.706 -4.972 -5.123 1.00 84.86 405 LYS M CA 1
ATOM 1760 C C . LYS A 1 405 ? 45.257 -5.432 -6.424 1.00 84.96 405 LYS M C 1
ATOM 1761 O O . LYS A 1 405 ? 45.153 -4.696 -7.396 1.00 84.87 405 LYS M O 1
ATOM 1767 N N . VAL A 1 406 ? 45.905 -6.602 -6.436 1.00 85.60 406 VAL M N 1
ATOM 1768 C CA . VAL A 1 406 ? 46.335 -7.196 -7.710 1.00 86.29 406 VAL M CA 1
ATOM 1769 C C . VAL A 1 406 ? 45.551 -8.454 -8.085 1.00 86.72 406 VAL M C 1
ATOM 1770 O O . VAL A 1 406 ? 45.311 -9.358 -7.253 1.00 86.29 406 VAL M O 1
ATOM 1774 N N . PHE A 1 407 ? 45.132 -8.439 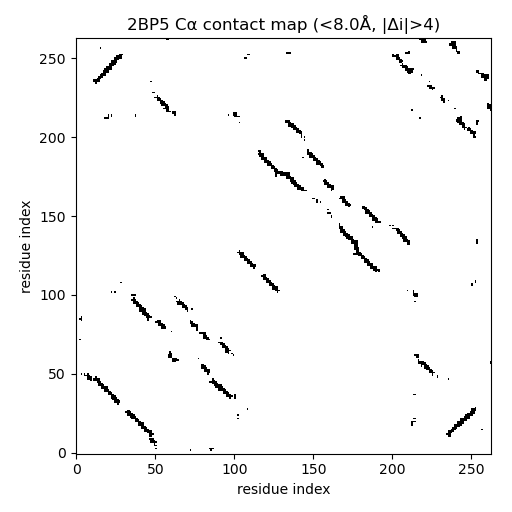-9.355 1.00 87.57 407 PHE M N 1
ATOM 1775 C CA . PHE A 1 407 ? 44.377 -9.492 -10.014 1.00 88.13 407 PHE M CA 1
ATOM 1776 C C . PHE A 1 407 ? 45.059 -9.657 -11.338 1.00 88.10 407 PHE M C 1
ATOM 1777 O O . PHE A 1 407 ? 45.157 -8.711 -12.095 1.00 87.41 407 PHE M O 1
ATOM 1785 N N . GLU A 1 408 ? 45.623 -10.834 -11.560 1.00 88.78 408 GLU M N 1
ATOM 1786 C CA . GLU A 1 408 ? 46.021 -11.272 -12.893 1.00 89.34 408 GLU M CA 1
ATOM 1787 C C . GLU A 1 408 ? 45.407 -12.655 -12.975 1.00 90.54 408 GLU M C 1
ATOM 1788 O O . GLU A 1 408 ? 45.665 -13.552 -12.136 1.00 89.92 408 GLU M O 1
ATOM 1794 N N . PRO A 1 409 ? 44.507 -12.808 -13.943 1.00 92.15 409 PRO M N 1
ATOM 1795 C CA . PRO A 1 409 ? 43.682 -13.994 -13.817 1.00 92.68 409 PRO M CA 1
ATOM 1796 C C . PRO A 1 409 ? 44.191 -15.187 -14.701 1.00 92.92 409 PRO M C 1
ATOM 1797 O O . PRO A 1 409 ? 43.790 -16.304 -14.449 1.00 93.35 409 PRO M O 1
ATOM 1801 N N . LYS A 1 410 ? 45.088 -14.972 -15.673 1.00 92.77 410 LYS M N 1
ATOM 1802 C CA . LYS A 1 410 ? 45.735 -16.093 -16.391 1.00 92.49 410 LYS M CA 1
ATOM 1803 C C . LYS A 1 410 ? 46.723 -16.894 -15.514 1.00 91.90 410 LYS M C 1
ATOM 1804 O O . LYS A 1 410 ? 46.719 -18.161 -15.513 1.00 91.58 410 LYS M O 1
ATOM 1810 N N . LEU A 1 411 ? 47.538 -16.121 -14.769 1.00 90.63 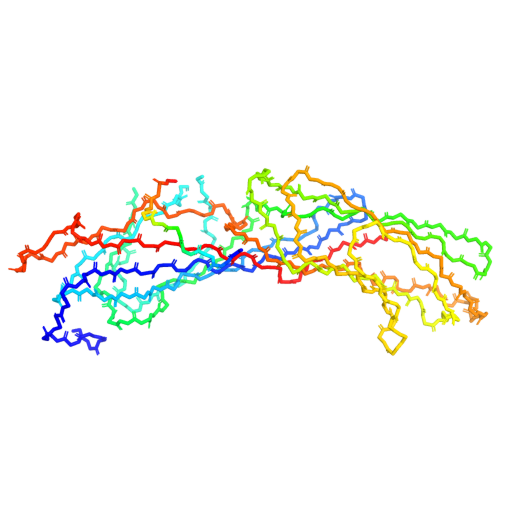411 LEU M N 1
ATOM 1811 C CA . LEU A 1 411 ? 48.601 -16.643 -13.925 1.00 89.35 411 LEU M CA 1
ATOM 1812 C C . LEU A 1 411 ? 48.118 -16.972 -12.537 1.00 88.27 411 LEU M C 1
ATOM 1813 O O . LEU A 1 411 ? 47.080 -16.497 -12.069 1.00 87.25 411 LEU M O 1
ATOM 1818 N N . ASN A 1 412 ? 48.926 -17.814 -11.907 1.00 88.38 412 ASN M N 1
ATOM 1819 C CA . ASN A 1 412 ? 48.544 -18.606 -10.735 1.00 88.66 412 ASN M CA 1
ATOM 1820 C C . ASN A 1 412 ? 49.059 -18.015 -9.431 1.00 88.94 412 ASN M C 1
ATOM 1821 O O . ASN A 1 412 ? 49.225 -18.733 -8.403 1.00 89.71 412 ASN M O 1
ATOM 1826 N N . TYR A 1 413 ? 49.332 -16.700 -9.502 1.00 88.63 413 TYR M N 1
ATOM 1827 C CA . TYR A 1 413 ? 49.382 -15.831 -8.317 1.00 87.53 413 TYR M CA 1
ATOM 1828 C C . TYR A 1 413 ? 48.158 -14.938 -8.235 1.00 86.77 413 TYR M C 1
ATOM 1829 O O . TYR A 1 413 ? 47.545 -14.593 -9.229 1.00 86.09 413 TYR M O 1
ATOM 1838 N N . SER A 1 414 ? 47.811 -14.645 -6.997 1.00 86.56 414 SER M N 1
ATOM 1839 C CA . SER A 1 414 ? 46.689 -13.838 -6.634 1.00 86.52 414 SER M CA 1
ATOM 1840 C C . SER A 1 414 ? 47.201 -12.671 -5.757 1.00 86.03 414 SER M C 1
ATOM 1841 O O . SER A 1 414 ? 48.380 -12.601 -5.402 1.00 85.27 414 SER M O 1
ATOM 1844 N N . ASP A 1 415 ? 46.285 -11.771 -5.416 1.00 85.51 415 ASP M N 1
ATOM 1845 C CA . ASP A 1 415 ? 46.608 -10.608 -4.625 1.00 85.16 415 ASP M CA 1
ATOM 1846 C C . ASP A 1 415 ? 47.501 -10.930 -3.445 1.00 84.85 415 ASP M C 1
ATOM 1847 O O . ASP A 1 415 ? 48.539 -10.289 -3.292 1.00 84.91 415 ASP M O 1
ATOM 1852 N N . HIS A 1 416 ? 47.125 -11.910 -2.620 1.00 84.29 416 HIS M N 1
ATOM 1853 C CA . HIS A 1 416 ? 47.829 -12.119 -1.355 1.00 83.74 416 HIS M CA 1
ATOM 1854 C C . HIS A 1 416 ? 49.224 -12.728 -1.514 1.00 82.03 416 HIS M C 1
ATOM 1855 O O . HIS A 1 416 ? 49.954 -12.858 -0.555 1.00 82.23 416 HIS M O 1
ATOM 1862 N N . ASP A 1 417 ? 49.628 -13.053 -2.725 1.00 80.47 417 ASP M N 1
ATOM 1863 C CA . ASP A 1 417 ? 51.018 -13.405 -2.950 1.00 79.55 417 ASP M CA 1
ATOM 1864 C C . ASP A 1 417 ? 51.901 -12.213 -3.139 1.00 78.59 417 ASP M C 1
ATOM 1865 O O . ASP A 1 417 ? 53.103 -12.381 -3.096 1.00 79.39 417 ASP M O 1
ATOM 1870 N N . VAL A 1 418 ? 51.340 -11.032 -3.412 1.00 77.19 418 VAL M N 1
ATOM 1871 C CA . VAL A 1 418 ? 52.138 -9.847 -3.755 1.00 75.67 418 VAL M CA 1
ATOM 1872 C C . VAL A 1 418 ? 52.676 -9.189 -2.489 1.00 74.23 418 VAL M C 1
ATOM 1873 O O . VAL A 1 418 ? 51.966 -9.050 -1.503 1.00 73.32 418 VAL M O 1
ATOM 1877 N N . ILE A 1 419 ? 53.940 -8.794 -2.526 1.00 72.77 419 ILE M N 1
ATOM 1878 C CA . ILE A 1 419 ? 54.543 -8.150 -1.381 1.00 71.90 419 ILE M CA 1
ATOM 1879 C C . ILE A 1 419 ? 54.448 -6.636 -1.589 1.00 70.76 419 ILE M C 1
ATOM 1880 O O . ILE A 1 419 ? 54.904 -6.076 -2.600 1.00 70.84 419 ILE M O 1
ATOM 1885 N N . LYS A 1 420 ? 53.813 -5.975 -0.640 1.00 69.34 420 LYS M N 1
ATOM 1886 C CA . LYS A 1 420 ? 53.434 -4.573 -0.836 1.00 68.51 420 LYS M CA 1
ATOM 1887 C C . LYS A 1 420 ? 54.094 -3.626 0.174 1.00 67.38 420 LYS M C 1
ATOM 1888 O O . LYS A 1 420 ? 54.092 -3.902 1.391 1.00 66.75 420 LYS M O 1
ATOM 1894 N N . TRP A 1 421 ? 54.645 -2.528 -0.351 1.00 66.09 421 TRP M N 1
ATOM 1895 C CA . TRP A 1 421 ? 55.342 -1.523 0.460 1.00 65.45 421 TRP M CA 1
ATOM 1896 C C . TRP A 1 421 ? 54.867 -0.103 0.223 1.00 63.87 421 TRP M C 1
ATOM 1897 O O . TRP A 1 421 ? 54.664 0.291 -0.892 1.00 64.25 421 TRP M O 1
ATOM 1908 N N . VAL A 1 422 ? 54.729 0.688 1.262 1.00 63.63 422 VAL M N 1
ATOM 1909 C CA . VAL A 1 422 ? 54.466 2.128 1.084 1.00 63.94 422 VAL M CA 1
ATOM 1910 C C . VAL A 1 422 ? 55.452 2.936 1.864 1.00 63.53 422 VAL M C 1
ATOM 1911 O O . VAL A 1 422 ? 55.798 2.614 3.010 1.00 62.56 422 VAL M O 1
ATOM 1915 N N . ARG A 1 423 ? 55.834 4.066 1.309 1.00 63.70 423 ARG M N 1
ATOM 1916 C CA . ARG A 1 423 ? 56.386 5.089 2.172 1.00 63.75 423 ARG M CA 1
ATOM 1917 C C . ARG A 1 423 ? 55.811 6.400 1.774 1.00 62.52 423 ARG M C 1
ATOM 1918 O O . ARG A 1 423 ? 55.493 6.627 0.596 1.00 61.46 423 ARG M O 1
ATOM 1926 N N . TYR A 1 424 ? 55.723 7.240 2.796 1.00 62.12 424 TYR M N 1
ATOM 1927 C CA . TYR A 1 424 ? 55.300 8.610 2.687 1.00 62.01 424 TYR M CA 1
ATOM 1928 C C . TYR A 1 424 ? 56.452 9.549 2.957 1.00 61.30 424 TYR M C 1
ATOM 1929 O O . TYR A 1 424 ? 57.150 9.416 3.973 1.00 62.09 424 TYR M O 1
ATOM 1938 N N . ILE A 1 425 ? 56.600 10.527 2.086 1.00 60.45 425 ILE M N 1
ATOM 1939 C CA . ILE A 1 425 ? 57.626 11.542 2.237 1.00 60.40 425 ILE M CA 1
ATOM 1940 C C . ILE A 1 425 ? 57.008 12.927 2.022 1.00 59.64 425 ILE M C 1
ATOM 1941 O O . ILE A 1 425 ? 56.740 13.365 0.892 1.00 58.47 425 ILE M O 1
ATOM 1946 N N . GLY A 1 426 ? 56.767 13.607 3.134 1.00 59.47 426 GLY M N 1
ATOM 1947 C CA . GLY A 1 426 ? 56.156 14.917 3.112 1.00 59.22 426 GLY M CA 1
ATOM 1948 C C . GLY A 1 426 ? 57.272 15.888 3.397 1.00 59.02 426 GLY M C 1
ATOM 1949 O O . GLY A 1 426 ? 57.965 15.780 4.405 1.00 58.01 426 GLY M O 1
ATOM 1950 N N . ARG A 1 427 ? 57.473 16.819 2.485 1.00 59.17 427 ARG M N 1
ATOM 1951 C CA . ARG A 1 427 ? 58.562 17.730 2.618 1.00 60.03 427 ARG M CA 1
ATOM 1952 C C . ARG A 1 427 ? 57.988 19.137 2.539 1.00 58.43 427 ARG M C 1
ATOM 1953 O O . ARG A 1 427 ? 56.955 19.362 1.905 1.00 59.71 427 ARG M O 1
ATOM 1961 N N . SER A 1 428 ? 58.617 20.082 3.202 1.00 57.11 428 SER M N 1
ATOM 1962 C CA . SER A 1 428 ? 58.291 21.489 2.993 1.00 57.28 428 SER M CA 1
ATOM 1963 C C . SER A 1 428 ? 58.538 21.988 1.572 1.00 56.13 428 SER M C 1
ATOM 1964 O O . SER A 1 428 ? 59.540 21.677 0.948 1.00 55.10 428 SER M O 1
ATOM 1967 N N . GLY A 1 429 ? 57.567 22.732 1.060 1.00 55.94 429 GLY M N 1
ATOM 1968 C CA . GLY A 1 429 ? 57.777 23.635 -0.049 1.00 55.51 429 GLY M CA 1
ATOM 1969 C C . GLY A 1 429 ? 58.115 25.032 0.480 1.00 55.08 429 GLY M C 1
ATOM 1970 O O . GLY A 1 429 ? 59.099 25.242 1.192 1.00 55.63 429 GLY M O 1
ATOM 1971 N N . ILE A 1 430 ? 57.299 25.991 0.134 1.00 54.66 430 ILE M N 1
ATOM 1972 C CA . ILE A 1 430 ? 57.384 27.270 0.753 1.00 55.30 430 ILE M CA 1
ATOM 1973 C C . ILE A 1 430 ? 56.585 27.267 2.040 1.00 54.66 430 ILE M C 1
ATOM 1974 O O . ILE A 1 430 ? 55.377 27.210 1.993 1.00 54.36 430 ILE M O 1
ATOM 1979 N N . TYR A 1 431 ? 57.272 27.391 3.164 1.00 54.79 431 TYR M N 1
ATOM 1980 C CA . TYR A 1 431 ? 56.708 27.242 4.500 1.00 55.51 431 TYR M CA 1
ATOM 1981 C C . TYR A 1 431 ? 57.186 28.408 5.404 1.00 55.57 431 TYR M C 1
ATOM 1982 O O . TYR A 1 431 ? 58.195 28.308 6.104 1.00 53.30 431 TYR M O 1
ATOM 1991 N N . GLU A 1 432 ? 56.394 29.476 5.383 1.00 56.77 432 GLU M N 1
ATOM 1992 C CA . GLU A 1 432 ? 56.751 30.724 5.988 1.00 58.96 432 GLU M CA 1
ATOM 1993 C C . GLU A 1 432 ? 55.826 31.247 7.038 1.00 60.59 432 GLU M C 1
ATOM 1994 O O . GLU A 1 432 ? 54.625 31.229 6.884 1.00 59.96 432 GLU M O 1
ATOM 2000 N N . THR A 1 433 ? 56.429 31.773 8.074 1.00 63.09 433 THR M N 1
ATOM 2001 C CA . THR A 1 433 ? 55.726 32.425 9.137 1.00 66.55 433 THR M CA 1
ATOM 2002 C C . THR A 1 433 ? 56.228 33.851 9.224 1.00 68.41 433 THR M C 1
ATOM 2003 O O . THR A 1 433 ? 57.436 34.066 9.417 1.00 68.89 433 THR M O 1
ATOM 2007 N N . ARG A 1 434 ? 55.327 34.822 9.079 1.00 71.14 434 ARG M N 1
ATOM 2008 C CA . ARG A 1 434 ? 55.714 36.221 9.191 1.00 72.74 434 ARG M CA 1
ATOM 2009 C C . ARG A 1 434 ? 55.845 36.559 10.657 1.00 76.66 434 ARG M C 1
ATOM 2010 O O . ARG A 1 434 ? 55.320 35.871 11.540 1.00 77.04 434 ARG M O 1
ATOM 2018 N N . CYS A 1 435 ? 56.511 37.663 10.924 1.00 80.97 435 CYS M N 1
ATOM 2019 C CA . CYS A 1 435 ? 56.337 38.327 12.231 1.00 85.00 435 CYS M CA 1
ATOM 2020 C C . CYS A 1 435 ? 56.450 39.804 12.014 1.00 86.10 435 CYS M C 1
ATOM 2021 O O . CYS A 1 435 ? 55.399 40.435 11.968 1.00 87.60 435 CYS M O 1
ATOM 2025 N N . VAL B 2 1 ? 62.468 8.950 7.883 1.00 95.62 0 VAL P N 1
ATOM 2026 C CA . VAL B 2 1 ? 61.425 9.553 6.983 1.00 95.35 0 VAL P CA 1
ATOM 2027 C C . VAL B 2 1 ? 61.281 8.916 5.575 1.00 95.51 0 VAL P C 1
ATOM 2028 O O . VAL B 2 1 ? 60.244 9.175 4.869 1.00 95.96 0 VAL P O 1
ATOM 2032 N N . GLU B 2 2 ? 62.255 8.091 5.152 1.00 94.30 1 GLU P N 1
ATOM 2033 C CA . GLU B 2 2 ? 62.143 7.460 3.819 1.00 93.41 1 GLU P CA 1
ATOM 2034 C C . GLU B 2 2 ? 62.224 5.882 3.853 1.00 92.26 1 GLU P C 1
ATOM 2035 O O . GLU B 2 2 ? 62.587 5.231 2.860 1.00 92.06 1 GLU P O 1
ATOM 2041 N N . ASP B 2 3 ? 61.834 5.291 4.994 1.00 91.11 2 ASP P N 1
ATOM 2042 C CA . ASP B 2 3 ? 61.656 3.827 5.135 1.00 90.37 2 ASP P CA 1
ATOM 2043 C C . ASP B 2 3 ? 60.330 3.278 4.629 1.00 88.87 2 ASP P C 1
ATOM 2044 O O . ASP B 2 3 ? 59.257 3.744 5.022 1.00 88.54 2 ASP P O 1
ATOM 2049 N N . TYR B 2 4 ? 60.417 2.277 3.762 1.00 87.79 3 TYR P N 1
ATOM 2050 C CA . TYR B 2 4 ? 59.238 1.528 3.326 1.00 87.65 3 TYR P CA 1
ATOM 2051 C C . TYR B 2 4 ? 58.582 0.759 4.487 1.00 88.16 3 TYR P C 1
ATOM 2052 O O . TYR B 2 4 ? 59.254 0.045 5.224 1.00 87.88 3 TYR P O 1
ATOM 2061 N N . GLU B 2 5 ? 57.269 0.954 4.648 1.00 89.70 4 GLU P N 1
ATOM 2062 C CA . GLU B 2 5 ? 56.400 0.179 5.562 1.00 90.82 4 GLU P CA 1
ATOM 2063 C C . GLU B 2 5 ? 55.743 -0.956 4.755 1.00 90.64 4 GLU P C 1
ATOM 2064 O O . GLU B 2 5 ? 55.203 -0.706 3.666 1.00 89.50 4 GLU P O 1
ATOM 2070 N N . GLN B 2 6 ? 55.771 -2.182 5.293 1.00 91.19 5 GLN P N 1
ATOM 2071 C CA . GLN B 2 6 ? 55.144 -3.328 4.626 1.00 91.91 5 GLN P CA 1
ATOM 2072 C C . GLN B 2 6 ? 53.630 -3.316 4.773 1.00 92.34 5 GLN P C 1
ATOM 2073 O O . GLN B 2 6 ? 53.125 -2.999 5.843 1.00 92.40 5 GLN P O 1
ATOM 2079 N N . GLY B 2 7 ? 52.914 -3.644 3.689 1.00 92.92 6 GLY P N 1
ATOM 2080 C CA . GLY B 2 7 ? 51.450 -3.660 3.697 1.00 93.28 6 GLY P CA 1
ATOM 2081 C C . GLY B 2 7 ? 50.793 -2.293 3.799 1.00 93.66 6 GLY P C 1
ATOM 2082 O O . GLY B 2 7 ? 51.354 -1.328 4.327 1.00 93.68 6 GLY P O 1
ATOM 2083 N N . LEU B 2 8 ? 49.570 -2.227 3.306 1.00 94.12 7 LEU P N 1
ATOM 2084 C CA . LEU B 2 8 ? 48.813 -0.996 3.278 1.00 94.72 7 LEU P CA 1
ATOM 2085 C C . LEU B 2 8 ? 47.714 -1.148 4.369 1.00 96.14 7 LEU P C 1
ATOM 2086 O O . LEU B 2 8 ? 47.207 -2.269 4.555 1.00 97.07 7 LEU P O 1
ATOM 2091 N N . SER B 2 9 ? 47.379 -0.066 5.113 1.00 97.71 8 SER P N 1
ATOM 2092 C CA . SER B 2 9 ? 46.402 -0.120 6.290 1.00 98.59 8 SER P CA 1
ATOM 2093 C C . SER B 2 9 ? 44.980 0.552 6.131 1.00 99.41 8 SER P C 1
ATOM 2094 O O . SER B 2 9 ? 43.963 -0.170 5.939 1.00 99.00 8 SER P O 1
ATOM 2097 N N . GLY B 2 10 ? 44.902 1.896 6.223 1.00 99.70 9 GLY P N 1
ATOM 2098 C CA . GLY B 2 10 ? 43.596 2.584 6.021 1.00 99.74 9 GLY P CA 1
ATOM 2099 C C . GLY B 2 10 ? 43.478 4.117 6.187 1.00 99.99 9 GLY P C 1
ATOM 2100 O O . GLY B 2 10 ? 42.562 4.810 5.633 1.00 99.06 9 GLY P O 1
#

Nearest PDB structures (foldseek):
  2bp5-assembly1_M  TM=1.004E+00  e=3.533E-54  Rattus norvegicus
  3h85-assembly1_A  TM=9.946E-01  e=3.798E-50  Rattus norvegicus
  6bnt-assembly1_A  TM=9.963E-01  e=5.805E-50  Homo sapiens
  6qh5-assembly1_M  TM=9.689E-01  e=5.387E-49  Rattus norvegicus
  7rwb-assembly1_M  TM=9.492E-01  e=3.628E-43  Mus musculus

Sequence (263 aa):
IGWRREGIKYRRNELFLDVLESVNLLMSPQGQVLSAHVSGRVVMKSYLSGMPECKFGMNDKSIAIDDCTFHQCVRLSERSISFIPPDGEFELMRYRTTKDIILPFRVIPLVREVGRTKLEVKVVIKSNFKPSLLAQKIEVRIPTPLNTSGVQVICMKGKAKYKASENAIVWKIKRMAGMKESQISAEIELLPTNDKKKWARPPISMNFEVPFAPSGLKVRYLKVFEPKLNYSDHDVIKWVRYIGRSGIYETRCVEDYEQGLSG

Secondary structure (DSSP, 8-state):
--SS-S----SS-EEEEEEEEEEEEEE-TTS-EEEEEEEEEEEEEEE-SSS-EEEEEE--------B--B-TTEE-----EEE-PPSEEEEEEEEEE-SS----EEEEEEEEEETTTEEEEEEEEEE-S-TTPEEEEEEEEEE--SSEEEEEEEESSSEEEEEGGGTEEEEEEEEEESS-EEEEEEEEEEPP--SSS----PPEEEEEEESS-TT---EEEEEEE-SSSS--GGGSEEEEEEEEEEEEEEE--/--PPEES---

B-factor: mean 78.04, std 14.32, range [43.17, 119.75]